Protein AF-A0A2P8G1I6-F1 (afdb_monomer_lite)

Foldseek 3Di:
DEDEPPEQQCDDPDCNHPVNDDLVVNLVVLVVVQCCCCPVVPPDPYAYEYEHELPDQALCRLCSSPNDPVRHQEYEYAYAQCLQVVHHHNLVSVLSSLCSRQVVCVVSVHAYANAEYFDWLCPPQQSLPPGVVCSVPVDPGRHPYHDYDDDDPPDPTGHGDDDPPRSNPVNVVVNPPDPVDDDPVRDDPPPD

InterPro domains:
  IPR000805 Glycoside hydrolase family 26 [PTHR40079] (2-156)
  IPR017853 Glycoside hydrolase superfamily [SSF51445] (2-191)
  IPR022790 Glycosyl hydrolase family 26 domain [PF02156] (1-111)
  IPR022790 Glycosyl hydrolase family 26 domain [PS51764] (1-185)

Sequence (192 aa):
MIFRPFHEFDGDWFWWGKGHTSKEDFIAVWRFTVSYLRDQLGVHNFIYAFSPDNKFTSEYEFLERYPGNEWVDMVGMDNYGDFGRDGKYNLEAGLKKLKIVSEYAQKHGKLAAFTETGLESIPNPTWWTETLLKTLKAEKLQLAYVLVWRNDTKSPTHFYAPFHGQVSEADFVKFYHDPYTLFEKDLKEVYK

Radius of gyration: 17.33 Å; chains: 1; bounding box: 42×42×43 Å

Organism: NCBI:txid1591085

Secondary structure (DSSP, 8-state):
-EE-TT-STTSSSSTTSTTTS-HHHHHHHHHHHHHIIIIIS---S-EEEE---S--SSHHHHTTT---GGG-SEEEEE-STTBTGGG-B-HHHHHHHHHHHHHHHHHHT-EEEEEEE--TT---TTIIIIIIIHHHHHS----S-EEE----TT-SS--SS--TT-TTHHHHHHHHHSTT---GGG--STT-

pLDDT: mean 97.97, std 1.67, range [85.19, 98.94]

Structure (mmCIF, N/CA/C/O backbone):
data_AF-A0A2P8G1I6-F1
#
_entry.id   AF-A0A2P8G1I6-F1
#
loop_
_atom_site.group_PDB
_atom_site.id
_atom_site.type_symbol
_atom_site.label_atom_id
_atom_site.label_alt_id
_atom_site.label_comp_id
_atom_site.label_asym_id
_atom_site.label_entity_id
_atom_site.label_seq_id
_atom_site.pdbx_PDB_ins_code
_atom_site.Cartn_x
_atom_site.Cartn_y
_atom_site.Cartn_z
_atom_site.occupancy
_atom_site.B_iso_or_equiv
_atom_site.auth_seq_id
_atom_site.auth_comp_id
_atom_site.auth_asym_id
_atom_site.auth_atom_id
_atom_site.pdbx_PDB_model_num
ATOM 1 N N . MET A 1 1 ? -15.449 -8.066 1.583 1.00 96.06 1 MET A N 1
ATOM 2 C CA . MET A 1 1 ? -14.825 -6.933 0.864 1.00 96.06 1 MET A CA 1
ATOM 3 C C . MET A 1 1 ? -13.814 -6.286 1.790 1.00 96.06 1 MET A C 1
ATOM 5 O O . MET A 1 1 ? -14.130 -6.116 2.959 1.00 96.06 1 MET A O 1
ATOM 9 N N . ILE A 1 2 ? -12.628 -5.936 1.293 1.00 98.56 2 ILE A N 1
ATOM 10 C CA . ILE A 1 2 ? -11.691 -5.086 2.039 1.00 98.56 2 ILE A CA 1
ATOM 11 C C . ILE A 1 2 ? -12.081 -3.637 1.741 1.00 98.56 2 ILE A C 1
ATOM 13 O O . ILE A 1 2 ? -11.993 -3.199 0.596 1.00 98.56 2 ILE A O 1
ATOM 17 N N . PHE A 1 3 ? -12.591 -2.932 2.745 1.00 98.88 3 PHE A N 1
ATOM 18 C CA . PHE A 1 3 ? -13.023 -1.545 2.647 1.00 98.88 3 PHE A CA 1
ATOM 19 C C . PHE A 1 3 ? -11.934 -0.645 3.238 1.00 98.88 3 PHE A C 1
ATOM 21 O O . PHE A 1 3 ? -11.641 -0.713 4.431 1.00 98.88 3 PHE A O 1
ATOM 28 N N . ARG A 1 4 ? -11.314 0.180 2.389 1.00 98.81 4 ARG A N 1
ATOM 29 C CA . ARG A 1 4 ? -10.129 0.990 2.713 1.00 98.81 4 ARG A CA 1
ATOM 30 C C . ARG A 1 4 ? -10.426 2.490 2.536 1.00 98.81 4 ARG A C 1
ATOM 32 O O . ARG A 1 4 ? -9.994 3.086 1.549 1.00 98.81 4 ARG A O 1
ATOM 39 N N . PRO A 1 5 ? -11.261 3.092 3.403 1.00 98.56 5 PRO A N 1
ATOM 40 C CA . PRO A 1 5 ? -11.663 4.488 3.270 1.00 98.56 5 PRO A CA 1
ATOM 41 C C . PRO A 1 5 ? -10.549 5.438 3.725 1.00 98.56 5 PRO A C 1
ATOM 43 O O . PRO A 1 5 ? -9.672 5.057 4.493 1.00 98.56 5 PRO A O 1
ATOM 46 N N . PHE A 1 6 ? -10.619 6.694 3.275 1.00 98.62 6 PHE A N 1
ATOM 47 C CA . PHE A 1 6 ? -9.765 7.796 3.745 1.00 98.62 6 PHE A CA 1
ATOM 48 C C . PHE A 1 6 ? -8.252 7.507 3.731 1.00 98.62 6 PHE A C 1
ATOM 50 O O . PHE A 1 6 ? -7.524 8.022 4.571 1.00 98.62 6 PHE A O 1
ATOM 57 N N . HIS A 1 7 ? -7.785 6.680 2.791 1.00 98.69 7 HIS A N 1
ATOM 58 C CA . HIS A 1 7 ? -6.368 6.376 2.567 1.00 98.69 7 HIS A CA 1
ATOM 59 C C . HIS A 1 7 ? -5.478 7.618 2.396 1.00 98.69 7 HIS A C 1
ATOM 61 O O . HIS A 1 7 ? -5.971 8.706 2.088 1.00 98.69 7 HIS A O 1
ATOM 67 N N . GLU A 1 8 ? -4.168 7.435 2.599 1.00 98.62 8 GLU A N 1
ATOM 68 C CA . GLU A 1 8 ? -3.137 8.466 2.400 1.00 98.62 8 GLU A CA 1
ATOM 69 C C . GLU A 1 8 ? -3.384 9.751 3.219 1.00 98.62 8 GLU A C 1
ATOM 71 O O . GLU A 1 8 ? -3.074 10.872 2.813 1.00 98.62 8 GLU A O 1
ATOM 76 N N . PHE A 1 9 ? -3.988 9.602 4.399 1.00 98.38 9 PHE A N 1
ATOM 77 C CA . PHE A 1 9 ? -4.403 10.708 5.269 1.00 98.38 9 PHE A CA 1
ATOM 78 C C . PHE A 1 9 ? -3.240 11.479 5.916 1.00 98.38 9 PHE A C 1
ATOM 80 O O . PHE A 1 9 ? -3.441 12.563 6.457 1.00 98.38 9 PHE A O 1
ATOM 87 N N . ASP A 1 10 ? -2.029 10.931 5.905 1.00 97.81 10 ASP A N 1
ATOM 88 C CA . ASP A 1 10 ? -0.780 11.608 6.272 1.00 97.81 10 ASP A CA 1
ATOM 89 C C . ASP A 1 10 ? -0.270 12.535 5.146 1.00 97.81 10 ASP A C 1
ATOM 91 O O . ASP A 1 10 ? 0.621 13.366 5.358 1.00 97.81 10 ASP A O 1
ATOM 95 N N . GLY A 1 11 ? -0.866 12.434 3.956 1.00 96.81 11 GLY A N 1
ATOM 96 C CA . GLY A 1 11 ? -0.749 13.361 2.840 1.00 96.81 11 GLY A CA 1
ATOM 97 C C . GLY A 1 11 ? -1.542 14.662 3.009 1.00 96.81 11 GLY A C 1
ATOM 98 O O . GLY A 1 11 ? -2.344 14.819 3.926 1.00 96.81 11 GLY A O 1
ATOM 99 N N . ASP A 1 12 ? -1.337 15.585 2.062 1.00 96.81 12 ASP A N 1
ATOM 100 C CA . ASP A 1 12 ? -2.030 16.890 1.995 1.00 96.81 12 ASP A CA 1
ATOM 101 C C . ASP A 1 12 ? -2.778 17.093 0.663 1.00 96.81 12 ASP A C 1
ATOM 103 O O . ASP A 1 12 ? -3.242 18.191 0.356 1.00 96.81 12 ASP A O 1
ATOM 107 N N . TRP A 1 13 ? -2.875 16.049 -0.164 1.00 97.44 13 TRP A N 1
ATOM 108 C CA . TRP A 1 13 ? -3.520 16.093 -1.484 1.00 97.44 13 TRP A CA 1
ATOM 109 C C . TRP A 1 13 ? -5.011 15.750 -1.442 1.00 97.44 13 TRP A C 1
ATOM 111 O O . TRP A 1 13 ? -5.748 16.101 -2.363 1.00 97.44 13 TRP A O 1
ATOM 121 N N . PHE A 1 14 ? -5.471 15.110 -0.368 1.00 98.44 14 PHE A N 1
ATOM 122 C CA . PHE A 1 14 ? -6.886 14.892 -0.107 1.00 98.44 14 PHE A CA 1
ATOM 123 C C . PHE A 1 14 ? -7.397 15.844 0.963 1.00 98.44 14 PHE A C 1
ATOM 125 O O . PHE A 1 14 ? -6.688 16.166 1.910 1.00 98.44 14 PHE A O 1
ATOM 132 N N . TRP A 1 15 ? -8.662 16.245 0.855 1.00 98.12 15 TRP A N 1
ATOM 133 C CA . TRP A 1 15 ? -9.293 17.151 1.818 1.00 98.12 15 TRP A CA 1
ATOM 134 C C . TRP A 1 15 ? -9.421 16.548 3.227 1.00 98.12 15 TRP A C 1
ATOM 136 O O . TRP A 1 15 ? -9.583 17.295 4.184 1.00 98.12 15 TRP A O 1
ATOM 146 N N . TRP A 1 16 ? -9.332 15.218 3.373 1.00 98.31 16 TRP A N 1
ATOM 147 C CA . TRP A 1 16 ? -9.254 14.547 4.679 1.00 98.31 16 TRP A CA 1
ATOM 148 C C . TRP A 1 16 ? -7.819 14.434 5.223 1.00 98.31 16 TRP A C 1
ATOM 150 O O . TRP A 1 16 ? -7.616 13.911 6.316 1.00 98.31 16 TRP A O 1
ATOM 160 N N . GLY A 1 17 ? -6.823 14.889 4.461 1.00 97.81 17 GLY A N 1
ATOM 161 C CA . GLY A 1 17 ? -5.406 14.783 4.789 1.00 97.81 17 GLY A CA 1
ATOM 162 C C . GLY A 1 17 ? -4.972 15.653 5.969 1.00 97.81 17 GLY A C 1
ATOM 163 O O . GLY A 1 17 ? -5.706 16.528 6.440 1.00 97.81 17 GLY A O 1
ATOM 164 N N . LYS A 1 18 ? -3.748 15.419 6.441 1.00 94.75 18 LYS A N 1
ATOM 165 C CA . LYS A 1 18 ? -3.170 16.002 7.657 1.00 94.75 18 LYS A CA 1
ATOM 166 C C . LYS A 1 18 ? -3.135 17.529 7.650 1.00 94.75 18 LYS A C 1
ATOM 168 O O . LYS A 1 18 ? -3.383 18.133 8.690 1.00 94.75 18 LYS A O 1
ATOM 173 N N . GLY A 1 19 ? -2.865 18.147 6.505 1.00 94.12 19 GLY A N 1
ATOM 174 C CA . GLY A 1 19 ? -2.852 19.601 6.334 1.00 94.12 19 GLY A CA 1
ATOM 175 C C . GLY A 1 19 ? -4.233 20.257 6.355 1.00 94.12 19 GLY A C 1
ATOM 176 O O . GLY A 1 19 ? -4.315 21.476 6.478 1.00 94.12 19 GLY A O 1
ATOM 177 N N . HIS A 1 20 ? -5.308 19.469 6.267 1.00 97.31 20 HIS A N 1
ATOM 178 C CA . HIS A 1 20 ? -6.687 19.959 6.143 1.00 97.31 20 HIS A CA 1
ATOM 179 C C . HIS A 1 20 ? -7.593 19.524 7.297 1.00 97.31 20 HIS A C 1
ATOM 181 O O . HIS A 1 20 ? -8.668 20.091 7.477 1.00 97.31 20 HIS A O 1
ATOM 187 N N . THR A 1 21 ? -7.176 18.531 8.088 1.00 97.56 21 THR A N 1
ATOM 188 C CA . THR A 1 21 ? -7.969 17.976 9.192 1.00 97.56 21 THR A CA 1
ATOM 189 C C . THR A 1 21 ? -7.157 17.858 10.474 1.00 97.56 21 THR A C 1
ATOM 191 O O . THR A 1 21 ? -5.986 17.463 10.462 1.00 97.56 21 THR A O 1
ATOM 194 N N . SER A 1 22 ? -7.788 18.136 11.619 1.00 98.12 22 SER A N 1
ATOM 195 C CA . SER A 1 22 ? -7.195 17.792 12.912 1.00 98.12 22 SER A CA 1
ATOM 196 C C . SER A 1 22 ? -7.077 16.269 13.053 1.00 98.12 22 SER A C 1
ATOM 198 O O . SER A 1 22 ? -7.779 15.500 12.385 1.00 98.12 22 SER A O 1
ATOM 200 N N . LYS A 1 23 ? -6.166 15.814 13.914 1.00 98.19 23 LYS A N 1
ATOM 201 C CA . LYS A 1 23 ? -6.024 14.389 14.232 1.00 98.19 23 LYS A CA 1
ATOM 202 C C . LYS A 1 23 ? -7.321 13.843 14.834 1.00 98.19 23 LYS A C 1
ATOM 204 O O . LYS A 1 23 ? -7.746 12.738 14.501 1.00 98.19 23 LYS A O 1
ATOM 209 N N . GLU A 1 24 ? -7.943 14.627 15.703 1.00 98.62 24 GLU A N 1
ATOM 210 C CA . GLU A 1 24 ? -9.163 14.289 16.423 1.00 98.62 24 GLU A CA 1
ATOM 211 C C . GLU A 1 24 ? -10.343 14.122 15.459 1.00 98.62 24 GLU A C 1
ATOM 213 O O . GLU A 1 24 ? -11.058 13.124 15.551 1.00 98.62 24 GLU A O 1
ATOM 218 N N . ASP A 1 25 ? -10.499 15.029 14.489 1.00 98.69 25 ASP A N 1
ATOM 219 C CA . ASP A 1 25 ? -11.574 14.961 13.491 1.00 98.69 25 ASP A CA 1
ATOM 220 C C . ASP A 1 25 ? -11.400 13.771 12.544 1.00 98.69 25 ASP A C 1
ATOM 222 O O . ASP A 1 25 ? -12.378 13.097 12.214 1.00 98.69 25 ASP A O 1
ATOM 226 N N . PHE A 1 26 ? -10.161 13.461 12.143 1.00 98.75 26 PHE A N 1
ATOM 227 C CA . PHE A 1 26 ? -9.887 12.276 11.328 1.00 98.75 26 PHE A CA 1
ATOM 228 C C . PHE A 1 26 ? -10.272 10.985 12.068 1.00 98.75 26 PHE A C 1
ATOM 230 O O . PHE A 1 26 ? -10.959 10.115 11.526 1.00 98.75 26 PHE A O 1
ATOM 237 N N . ILE A 1 27 ? -9.879 10.871 13.341 1.00 98.88 27 ILE A N 1
ATOM 238 C CA . ILE A 1 27 ? -10.256 9.726 14.178 1.00 98.88 27 ILE A CA 1
ATOM 239 C C . ILE A 1 27 ? -11.780 9.672 14.344 1.00 98.88 27 ILE A C 1
ATOM 241 O O . ILE A 1 27 ? -12.369 8.593 14.246 1.00 98.88 27 ILE A O 1
ATOM 245 N N . ALA A 1 28 ? -12.438 10.814 14.552 1.00 98.81 28 ALA A N 1
ATOM 246 C CA . ALA A 1 28 ? -13.887 10.884 14.701 1.00 98.81 28 ALA A CA 1
ATOM 247 C C . ALA A 1 28 ? -14.625 10.411 13.438 1.00 98.81 28 ALA A C 1
ATOM 249 O O . ALA A 1 28 ? -15.513 9.562 13.546 1.00 98.81 28 ALA A O 1
ATOM 250 N N . VAL A 1 29 ? -14.244 10.885 12.244 1.00 98.81 29 VAL A N 1
ATOM 251 C CA . VAL A 1 29 ? -14.905 10.481 10.989 1.00 98.81 29 VAL A CA 1
ATOM 252 C C . VAL A 1 29 ? -14.662 9.009 10.660 1.00 98.81 29 VAL A C 1
ATOM 254 O O . VAL A 1 29 ? -15.577 8.330 10.184 1.00 98.81 29 VAL A O 1
ATOM 257 N N . TRP A 1 30 ? -13.481 8.471 10.985 1.00 98.88 30 TRP A N 1
ATOM 258 C CA . TRP A 1 30 ? -13.213 7.040 10.850 1.00 98.88 30 TRP A CA 1
ATOM 259 C C . TRP A 1 30 ? -14.155 6.214 11.725 1.00 98.88 30 TRP A C 1
ATOM 261 O O . TRP A 1 30 ? -14.874 5.341 11.232 1.00 98.88 30 TRP A O 1
ATOM 271 N N . ARG A 1 31 ? -14.177 6.502 13.033 1.00 98.88 31 ARG A N 1
ATOM 272 C CA . ARG A 1 31 ? -15.005 5.771 14.004 1.00 98.88 31 ARG A CA 1
ATOM 273 C C . ARG A 1 31 ? -16.488 5.895 13.682 1.00 98.88 31 ARG A C 1
ATOM 275 O O . ARG A 1 31 ? -17.209 4.902 13.770 1.00 98.88 31 ARG A O 1
ATOM 282 N N . PHE A 1 32 ? -16.934 7.077 13.255 1.00 98.88 32 PHE A N 1
ATOM 283 C CA . PHE A 1 32 ? -18.294 7.290 12.769 1.00 98.88 32 PHE A CA 1
ATOM 284 C C . PHE A 1 32 ? -18.605 6.387 11.574 1.00 98.88 32 PHE A C 1
ATOM 286 O O . PHE A 1 32 ? -19.606 5.682 11.597 1.00 98.88 32 PHE A O 1
ATOM 293 N N . THR A 1 33 ? -17.731 6.353 10.565 1.00 98.88 33 THR A N 1
ATOM 294 C CA . THR A 1 33 ? -17.930 5.549 9.349 1.00 98.88 33 THR A CA 1
ATOM 295 C C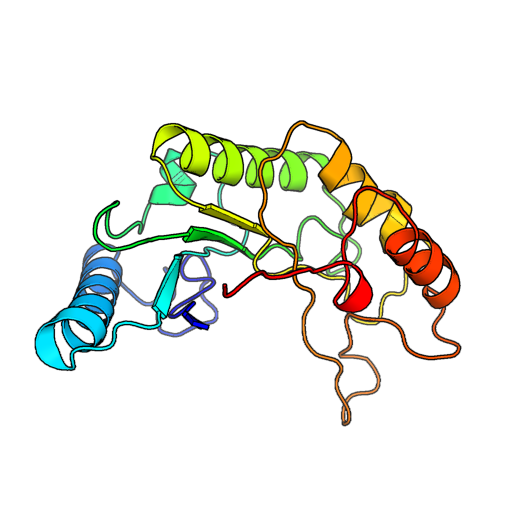 . THR A 1 33 ? -18.070 4.064 9.675 1.00 98.88 33 THR A C 1
ATOM 297 O O . THR A 1 33 ? -19.016 3.422 9.220 1.00 98.88 33 THR A O 1
ATOM 300 N N . VAL A 1 34 ? -17.171 3.525 10.503 1.00 98.81 34 VAL A N 1
ATOM 301 C CA . VAL A 1 34 ? -17.230 2.117 10.923 1.00 98.81 34 VAL A CA 1
ATOM 302 C C . VAL A 1 34 ? -18.481 1.849 11.758 1.00 98.81 34 VAL A C 1
ATOM 304 O O . VAL A 1 34 ? -19.193 0.897 11.458 1.00 98.81 34 VAL A O 1
ATOM 307 N N . SER A 1 35 ? -18.792 2.687 12.755 1.00 98.81 35 SER A N 1
ATOM 308 C CA . SER A 1 35 ? -19.995 2.515 13.592 1.00 98.81 35 SER A CA 1
ATOM 309 C C . SER A 1 35 ? -21.269 2.543 12.751 1.00 98.81 35 SER A C 1
ATOM 311 O O . SER A 1 35 ? -22.158 1.712 12.906 1.00 98.81 35 SER A O 1
ATOM 313 N N . TYR A 1 36 ? -21.356 3.488 11.819 1.00 98.88 36 TYR A N 1
ATOM 314 C CA . TYR A 1 36 ? -22.527 3.654 10.974 1.00 98.88 36 TYR A CA 1
ATOM 315 C C . TYR A 1 36 ? -22.737 2.437 10.066 1.00 98.88 36 TYR A C 1
ATOM 317 O O . TYR A 1 36 ? -23.835 1.889 10.005 1.00 98.88 36 TYR A O 1
ATOM 325 N N . LEU A 1 37 ? -21.680 1.960 9.404 1.00 98.81 37 LEU A N 1
ATOM 326 C CA . LEU A 1 37 ? -21.761 0.798 8.517 1.00 98.81 37 LEU A CA 1
ATOM 327 C C . LEU A 1 37 ? -21.974 -0.510 9.294 1.00 98.81 37 LEU A C 1
ATOM 329 O O . LEU A 1 37 ? -22.904 -1.256 8.994 1.00 98.81 37 LEU A O 1
ATOM 333 N N . ARG A 1 38 ? -21.131 -0.791 10.292 1.00 98.56 38 ARG A N 1
ATOM 334 C CA . ARG A 1 38 ? -21.136 -2.048 11.056 1.00 98.56 38 ARG A CA 1
ATOM 335 C C . ARG A 1 38 ? -22.329 -2.139 12.004 1.00 98.56 38 ARG A C 1
ATOM 337 O O . ARG A 1 38 ? -23.044 -3.135 11.975 1.00 98.56 38 ARG A O 1
ATOM 344 N N . ASP A 1 39 ? -22.527 -1.120 12.838 1.00 98.44 39 ASP A N 1
ATOM 345 C CA . ASP A 1 39 ? -23.431 -1.199 13.991 1.00 98.44 39 ASP A CA 1
ATOM 346 C C . ASP A 1 39 ? -24.838 -0.705 13.649 1.00 98.44 39 ASP A C 1
ATOM 348 O O . ASP A 1 39 ? -25.821 -1.323 14.051 1.00 98.44 39 ASP A O 1
ATOM 352 N N . GLN A 1 40 ? -24.954 0.388 12.887 1.00 98.62 40 GLN A N 1
ATOM 353 C CA . GLN A 1 40 ? -26.258 0.966 12.551 1.00 98.62 40 GLN A CA 1
ATOM 354 C C . GLN A 1 40 ? -26.891 0.335 11.306 1.00 98.62 40 GLN A C 1
ATOM 356 O O . GLN A 1 40 ? -28.091 0.066 11.304 1.00 98.62 40 GLN A O 1
ATOM 361 N N . LEU A 1 41 ? -26.113 0.113 10.243 1.00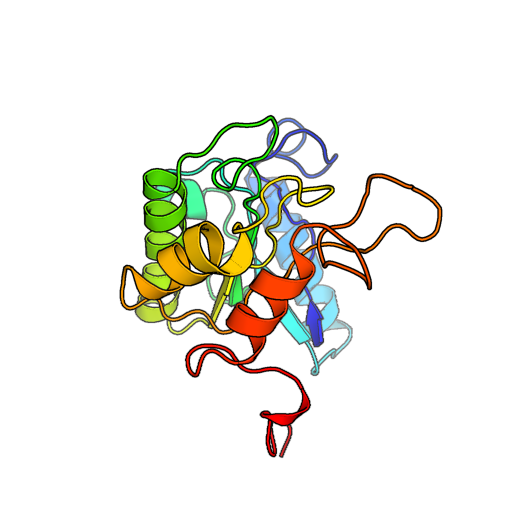 98.62 41 LEU A N 1
ATOM 362 C CA . LEU A 1 41 ? -26.611 -0.475 8.994 1.00 98.62 41 LEU A CA 1
ATOM 363 C C . LEU A 1 41 ? -26.458 -2.002 8.926 1.00 98.62 41 LEU A C 1
ATOM 365 O O . LEU A 1 41 ? -26.985 -2.612 7.996 1.00 98.62 41 LEU A O 1
ATOM 369 N N . GLY A 1 42 ? -25.769 -2.625 9.887 1.00 98.38 42 GLY A N 1
ATOM 370 C CA . GLY A 1 42 ? -25.622 -4.083 9.948 1.00 98.38 42 GLY A CA 1
ATOM 371 C C . GLY A 1 42 ? -24.789 -4.668 8.803 1.00 98.38 42 GLY A C 1
ATOM 372 O O . GLY A 1 42 ? -25.056 -5.773 8.332 1.00 98.38 42 GLY A O 1
ATOM 373 N N . VAL A 1 43 ? -23.795 -3.934 8.296 1.00 98.50 43 VAL A N 1
ATOM 374 C CA . VAL A 1 43 ? -22.893 -4.439 7.254 1.00 98.50 43 VAL A CA 1
ATOM 375 C C . VAL A 1 43 ? -21.910 -5.438 7.873 1.00 98.50 43 VAL A C 1
ATOM 377 O O . VAL A 1 43 ? -21.028 -5.065 8.645 1.00 98.50 43 VAL A O 1
ATOM 380 N N . HIS A 1 44 ? -22.041 -6.717 7.509 1.00 97.56 44 HIS A N 1
ATOM 381 C CA . HIS A 1 44 ? -21.269 -7.829 8.093 1.00 97.56 44 HIS A CA 1
ATOM 382 C C . HIS A 1 44 ? -20.217 -8.445 7.157 1.00 97.56 44 HIS A C 1
ATOM 384 O O . HIS A 1 44 ? -19.611 -9.461 7.481 1.00 97.56 44 HIS A O 1
ATOM 390 N N . ASN A 1 45 ? -19.999 -7.863 5.979 1.00 97.88 45 ASN A N 1
ATOM 391 C CA . ASN A 1 45 ? -19.122 -8.404 4.937 1.00 97.88 45 ASN A CA 1
ATOM 392 C C . ASN A 1 45 ? -17.909 -7.506 4.628 1.00 97.88 45 ASN A C 1
ATOM 394 O O . ASN A 1 45 ? -17.318 -7.630 3.547 1.00 97.88 45 ASN A O 1
ATOM 398 N N . PHE A 1 46 ? -17.534 -6.610 5.547 1.00 98.50 46 PHE A N 1
ATOM 399 C CA . PHE A 1 46 ? -16.379 -5.712 5.429 1.00 98.50 46 PHE A CA 1
ATOM 400 C C . PHE A 1 46 ? -15.216 -6.132 6.334 1.00 98.50 46 PHE A C 1
ATOM 402 O O . PHE A 1 46 ? -15.422 -6.584 7.454 1.00 98.50 46 PHE A O 1
ATOM 409 N N . ILE A 1 47 ? -14.004 -5.939 5.816 1.00 98.56 47 ILE A N 1
ATOM 410 C CA . ILE A 1 47 ? -12.736 -5.871 6.551 1.00 98.56 47 ILE A CA 1
ATOM 411 C C . ILE A 1 47 ? -12.262 -4.423 6.414 1.00 98.56 47 ILE A C 1
ATOM 413 O O . ILE A 1 47 ? -12.070 -3.966 5.285 1.00 98.56 47 ILE A O 1
ATOM 417 N N . TYR A 1 48 ? -12.088 -3.697 7.515 1.00 98.88 48 TYR A N 1
ATOM 418 C CA . TYR A 1 48 ? -11.696 -2.284 7.504 1.00 98.88 48 TYR A CA 1
ATOM 419 C C . TYR A 1 48 ? -10.171 -2.137 7.479 1.00 98.88 48 TYR A C 1
ATOM 421 O O . TYR A 1 48 ? -9.485 -2.564 8.413 1.00 98.88 48 TYR A O 1
ATOM 429 N N . ALA A 1 49 ? -9.643 -1.528 6.414 1.00 98.94 49 ALA A N 1
ATOM 430 C CA . ALA A 1 49 ? -8.207 -1.385 6.179 1.00 98.94 49 ALA A CA 1
ATOM 431 C C . ALA A 1 49 ? -7.728 0.063 6.359 1.00 98.94 49 ALA A C 1
ATOM 433 O O . ALA A 1 49 ? -8.216 0.958 5.673 1.00 98.94 49 ALA A O 1
ATOM 434 N N . PHE A 1 50 ? -6.758 0.279 7.251 1.00 98.94 50 PHE A N 1
ATOM 435 C CA . PHE A 1 50 ? -6.123 1.569 7.545 1.00 98.94 50 PHE A CA 1
ATOM 436 C C . PHE A 1 50 ? -4.780 1.684 6.826 1.00 98.94 50 PHE A C 1
ATOM 438 O O . PHE A 1 50 ? -3.878 0.898 7.104 1.00 98.94 50 PHE A O 1
ATOM 445 N N . SER A 1 51 ? -4.641 2.658 5.928 1.00 98.75 51 SER A N 1
ATOM 446 C CA . SER A 1 51 ? -3.447 2.818 5.090 1.00 98.75 51 SER A CA 1
ATOM 447 C C . SER A 1 51 ? -3.030 4.292 4.976 1.00 98.75 51 SER A C 1
ATOM 449 O O . SER A 1 51 ? -3.606 5.012 4.150 1.00 98.75 51 SER A O 1
ATOM 451 N N . PRO A 1 52 ? -2.062 4.769 5.783 1.00 98.81 52 PRO A N 1
ATOM 452 C CA . PRO A 1 52 ? -1.313 5.970 5.418 1.00 98.81 52 PRO A CA 1
ATOM 453 C C . PRO A 1 52 ? -0.574 5.748 4.087 1.00 98.81 52 PRO A C 1
ATOM 455 O O . PRO A 1 52 ? -0.449 4.613 3.621 1.00 98.81 52 PRO A O 1
ATOM 458 N N . ASP A 1 53 ? -0.060 6.826 3.504 1.00 98.75 53 ASP A N 1
ATOM 459 C CA . ASP A 1 53 ? 0.992 6.783 2.491 1.00 98.75 53 ASP A CA 1
ATOM 460 C C . ASP A 1 53 ? 2.318 6.381 3.177 1.00 98.75 53 ASP A C 1
ATOM 462 O O . ASP A 1 53 ? 2.349 5.552 4.093 1.00 98.75 53 ASP A O 1
ATOM 466 N N . ASN A 1 54 ? 3.452 6.942 2.764 1.00 98.31 54 ASN A N 1
ATOM 467 C CA . ASN A 1 54 ? 4.768 6.509 3.206 1.00 98.31 54 ASN A CA 1
ATOM 468 C C . ASN A 1 54 ? 5.471 7.523 4.121 1.00 98.31 54 ASN A C 1
ATOM 470 O O . ASN A 1 54 ? 6.697 7.447 4.271 1.00 98.31 54 ASN A O 1
ATOM 474 N N . LYS A 1 55 ? 4.747 8.470 4.735 1.00 98.06 55 LYS A N 1
ATOM 475 C CA . LYS A 1 55 ? 5.340 9.593 5.488 1.00 98.06 55 LYS A CA 1
ATOM 476 C C . LYS A 1 55 ? 5.605 9.285 6.966 1.00 98.06 55 LYS A C 1
ATOM 478 O O . LYS A 1 55 ? 5.515 10.168 7.818 1.00 98.06 55 LYS A O 1
ATOM 483 N N . PHE A 1 56 ? 5.975 8.046 7.272 1.00 98.69 56 PHE A N 1
ATOM 484 C CA . PHE A 1 56 ? 6.346 7.605 8.614 1.00 98.69 56 PHE A CA 1
ATOM 485 C C . PHE A 1 56 ? 7.676 6.845 8.606 1.00 98.69 56 PHE A C 1
ATOM 487 O O . PHE A 1 56 ? 8.062 6.213 7.623 1.00 98.69 56 PHE A O 1
ATOM 494 N N . THR A 1 57 ? 8.382 6.899 9.729 1.00 98.44 57 THR A N 1
ATOM 495 C CA . THR A 1 57 ? 9.655 6.207 9.985 1.00 98.44 57 THR A CA 1
ATOM 496 C C . THR A 1 57 ? 9.648 5.419 11.296 1.00 98.44 57 THR A C 1
ATOM 498 O O . THR A 1 57 ? 10.610 4.716 11.600 1.00 98.44 57 THR A O 1
ATOM 501 N N . SER A 1 58 ? 8.555 5.497 12.062 1.00 98.75 58 SER A N 1
ATOM 502 C CA . SER A 1 58 ? 8.363 4.789 13.330 1.00 98.75 58 SER A CA 1
ATOM 503 C C . SER A 1 58 ? 6.916 4.313 13.514 1.00 98.75 58 SER A C 1
ATOM 505 O O . SER A 1 58 ? 6.000 4.852 12.894 1.00 98.75 58 SER A O 1
ATOM 507 N N . GLU A 1 59 ? 6.696 3.337 14.407 1.00 98.75 59 GLU A N 1
ATOM 508 C CA . GLU A 1 59 ? 5.347 2.900 14.824 1.00 98.75 59 GLU A CA 1
ATOM 509 C C . GLU A 1 59 ? 4.527 4.078 15.380 1.00 98.75 59 GLU A C 1
ATOM 511 O O . GLU A 1 59 ? 3.343 4.198 15.090 1.00 98.75 59 GLU A O 1
ATOM 516 N N . TYR A 1 60 ? 5.153 4.995 16.125 1.00 98.62 60 TYR A N 1
ATOM 517 C CA . TYR A 1 60 ? 4.467 6.170 16.670 1.00 98.62 60 TYR A CA 1
ATOM 518 C C . TYR A 1 60 ? 3.889 7.073 15.570 1.00 98.62 60 TYR A C 1
ATOM 520 O O . TYR A 1 60 ? 2.740 7.499 15.662 1.00 98.62 60 TYR A O 1
ATOM 528 N N . GLU A 1 61 ? 4.671 7.339 14.521 1.00 98.62 61 GLU A N 1
ATOM 529 C CA . GLU A 1 61 ? 4.230 8.141 13.375 1.00 98.62 61 GLU A CA 1
ATOM 530 C C . GLU A 1 61 ? 3.179 7.404 12.540 1.00 98.62 61 GLU A C 1
ATOM 532 O O . GLU A 1 61 ? 2.171 8.001 12.169 1.00 98.62 61 GLU A O 1
ATOM 537 N N . PHE A 1 62 ? 3.367 6.099 12.313 1.00 98.81 62 PHE A N 1
ATOM 538 C CA . PHE A 1 62 ? 2.388 5.245 11.635 1.00 98.81 62 PHE A CA 1
ATOM 539 C C . PHE A 1 62 ? 1.011 5.296 12.320 1.00 98.81 62 PHE A C 1
ATOM 541 O O . PHE A 1 62 ? -0.028 5.330 11.662 1.00 98.81 62 PHE A O 1
ATOM 548 N N . LEU A 1 63 ? 1.003 5.355 13.655 1.00 98.62 63 LEU A N 1
ATOM 549 C CA . LEU A 1 63 ? -0.213 5.387 14.463 1.00 98.62 63 LEU A CA 1
ATOM 550 C C . LEU A 1 63 ? -0.724 6.796 14.785 1.00 98.62 63 LEU A C 1
ATOM 552 O O . LEU A 1 63 ? -1.676 6.925 15.558 1.00 98.62 63 LEU A O 1
ATOM 556 N N . GLU A 1 64 ? -0.141 7.857 14.217 1.00 97.88 64 GLU A N 1
ATOM 557 C CA . GLU A 1 64 ? -0.451 9.237 14.615 1.00 97.88 64 GLU A CA 1
ATOM 558 C C . GLU A 1 64 ? -1.950 9.543 14.532 1.00 97.88 64 GLU A C 1
ATOM 560 O O . GLU A 1 64 ? -2.480 10.198 15.426 1.00 97.88 64 GLU A O 1
ATOM 565 N N . ARG A 1 65 ? -2.640 9.004 13.522 1.00 98.50 65 ARG A N 1
ATOM 566 C CA . ARG A 1 65 ? -4.087 9.165 13.281 1.00 98.50 65 ARG A CA 1
ATOM 567 C C . ARG A 1 65 ? -4.870 7.858 13.392 1.00 98.50 65 ARG A C 1
ATOM 569 O O . ARG A 1 65 ? -6.000 7.761 12.920 1.00 98.50 65 ARG A O 1
ATOM 576 N N . TYR A 1 66 ? -4.274 6.843 14.012 1.00 98.75 66 TYR A N 1
ATOM 577 C CA . TYR A 1 66 ? -4.893 5.532 14.131 1.00 98.75 66 TYR A CA 1
ATOM 578 C C . TYR A 1 66 ? -6.132 5.590 15.038 1.00 98.75 66 TYR A C 1
ATOM 580 O O . TYR A 1 66 ? -6.044 6.043 16.183 1.00 98.75 66 TYR A O 1
ATOM 588 N N . PRO A 1 67 ? -7.295 5.105 14.573 1.00 98.75 67 PRO A N 1
ATOM 589 C CA . PRO A 1 67 ? -8.553 5.223 15.306 1.00 98.75 67 PRO A CA 1
ATOM 590 C C . PRO A 1 67 ? -8.649 4.250 16.488 1.00 98.75 67 PRO A C 1
ATOM 592 O O . PRO A 1 67 ? -9.534 4.409 17.327 1.00 98.75 67 PRO A O 1
ATOM 595 N N . GLY A 1 68 ? -7.749 3.267 16.589 1.00 98.69 68 GLY A N 1
ATOM 596 C CA . GLY A 1 68 ? -7.731 2.236 17.627 1.00 98.69 68 GLY A CA 1
ATOM 597 C C . GLY A 1 68 ? -8.089 0.846 17.094 1.00 98.69 68 GLY A C 1
ATOM 598 O O . GLY A 1 68 ? -8.778 0.705 16.086 1.00 98.69 68 GLY A O 1
ATOM 599 N N . ASN A 1 69 ? -7.634 -0.195 17.799 1.00 98.56 69 ASN A N 1
ATOM 600 C CA . ASN A 1 69 ? -7.735 -1.591 17.352 1.00 98.56 69 ASN A CA 1
ATOM 601 C C . ASN A 1 69 ? -9.170 -2.095 17.153 1.00 98.56 69 ASN A C 1
ATOM 603 O O . ASN A 1 69 ? -9.374 -3.034 16.398 1.00 98.56 69 ASN A O 1
ATOM 607 N N . GLU A 1 70 ? -10.163 -1.516 17.816 1.00 98.44 70 GLU A N 1
ATOM 608 C CA . GLU A 1 70 ? -11.575 -1.904 17.664 1.00 98.44 70 GLU A CA 1
ATOM 609 C C . GLU A 1 70 ? -12.220 -1.400 16.351 1.00 98.44 70 GLU A C 1
ATOM 611 O O . GLU A 1 70 ? -13.339 -1.790 16.016 1.00 98.44 70 GLU A O 1
ATOM 616 N N . TRP A 1 71 ? -11.515 -0.539 15.606 1.00 98.81 71 TRP A N 1
ATOM 617 C CA . TRP A 1 71 ? -12.004 0.137 14.397 1.00 98.81 71 TRP A CA 1
ATOM 618 C C . TRP A 1 71 ? -11.273 -0.278 13.116 1.00 98.81 71 TRP A C 1
ATOM 620 O O . TRP A 1 71 ? -11.556 0.270 12.050 1.00 98.81 71 TRP A O 1
ATOM 630 N N . VAL A 1 72 ? -10.294 -1.180 13.227 1.00 98.88 72 VAL A N 1
ATOM 631 C CA . VAL A 1 72 ? -9.407 -1.588 12.132 1.00 98.88 72 VAL A CA 1
ATOM 632 C C . VAL A 1 72 ? -9.157 -3.089 12.206 1.00 98.88 72 VAL A C 1
ATOM 634 O O . VAL A 1 72 ? -8.740 -3.611 13.244 1.00 98.88 72 VAL A O 1
ATOM 637 N N . ASP A 1 73 ? -9.357 -3.772 11.085 1.00 98.88 73 ASP A N 1
ATOM 638 C CA . ASP A 1 73 ? -9.085 -5.205 10.932 1.00 98.88 73 ASP A CA 1
ATOM 639 C C . ASP A 1 73 ? -7.721 -5.446 10.274 1.00 98.88 73 ASP A C 1
ATOM 641 O O . ASP A 1 73 ? -7.002 -6.390 10.617 1.00 98.88 73 ASP A O 1
ATOM 645 N N . MET A 1 74 ? -7.351 -4.563 9.344 1.00 98.88 74 MET A N 1
ATOM 646 C CA . MET A 1 74 ? -6.122 -4.633 8.567 1.00 98.88 74 MET A CA 1
ATOM 647 C C . MET A 1 74 ? -5.376 -3.303 8.611 1.00 98.88 74 MET A C 1
ATOM 649 O O . MET A 1 74 ? -5.949 -2.243 8.375 1.00 98.88 74 MET A O 1
ATOM 653 N N . VAL A 1 75 ? -4.076 -3.361 8.860 1.00 98.94 75 VAL A N 1
ATOM 654 C CA . VAL A 1 75 ? -3.173 -2.227 8.672 1.00 98.94 75 VAL A CA 1
ATOM 655 C C . VAL A 1 75 ? -2.450 -2.356 7.336 1.00 98.94 75 VAL A C 1
ATOM 657 O O . VAL A 1 75 ? -2.135 -3.451 6.882 1.00 98.94 75 VAL A O 1
ATOM 660 N N . GLY A 1 76 ? -2.190 -1.239 6.682 1.00 98.81 76 GLY A N 1
ATOM 661 C CA . GLY A 1 76 ? -1.506 -1.207 5.405 1.00 98.81 76 GLY A CA 1
ATOM 662 C C . GLY A 1 76 ? -0.648 0.029 5.247 1.00 98.81 76 GLY A C 1
ATOM 663 O O . GLY A 1 76 ? -0.550 0.848 6.157 1.00 98.81 76 GLY A O 1
ATOM 664 N N . MET A 1 77 ? -0.028 0.150 4.084 1.00 98.81 77 MET A N 1
ATOM 665 C CA . MET A 1 77 ? 0.631 1.372 3.646 1.00 98.81 77 MET A CA 1
ATOM 666 C C . MET A 1 77 ? 0.540 1.491 2.131 1.00 98.81 77 MET A C 1
ATOM 668 O O . MET A 1 77 ? 0.649 0.485 1.421 1.00 98.81 77 MET A O 1
ATOM 672 N N . ASP A 1 78 ? 0.419 2.721 1.661 1.00 98.94 78 ASP A N 1
ATOM 673 C CA . ASP A 1 78 ? 0.561 3.076 0.259 1.00 98.94 78 ASP A CA 1
ATOM 674 C C . ASP A 1 78 ? 1.979 3.640 0.074 1.00 98.94 78 ASP A C 1
ATOM 676 O O . ASP A 1 78 ? 2.447 4.479 0.843 1.00 98.94 78 ASP A O 1
ATOM 680 N N . ASN A 1 79 ? 2.758 3.094 -0.863 1.00 98.88 79 ASN A N 1
ATOM 681 C CA . ASN A 1 79 ? 4.140 3.533 -1.060 1.00 98.88 79 ASN A CA 1
ATOM 682 C C . ASN A 1 79 ? 4.620 3.314 -2.488 1.00 98.88 79 ASN A C 1
ATOM 684 O O . ASN A 1 79 ? 5.081 2.242 -2.886 1.00 98.88 79 ASN A O 1
ATOM 688 N N . TYR A 1 80 ? 4.583 4.409 -3.228 1.00 98.69 80 TYR A N 1
ATOM 689 C CA . TYR A 1 80 ? 5.186 4.545 -4.546 1.00 98.69 80 TYR A CA 1
ATOM 690 C C . TYR A 1 80 ? 6.541 5.261 -4.472 1.00 98.69 80 TYR A C 1
ATOM 692 O O . TYR A 1 80 ? 7.439 5.002 -5.274 1.00 98.69 80 TYR A O 1
ATOM 700 N N . GLY A 1 81 ? 6.685 6.176 -3.504 1.00 98.38 81 GLY A N 1
ATOM 701 C CA . GLY A 1 81 ? 7.827 7.083 -3.378 1.00 98.38 81 GLY A CA 1
ATOM 702 C C . GLY A 1 81 ? 9.163 6.371 -3.181 1.00 98.38 81 GLY A C 1
ATOM 703 O O . GLY A 1 81 ? 10.146 6.741 -3.811 1.00 98.38 81 GLY A O 1
ATOM 704 N N . ASP A 1 82 ? 9.196 5.322 -2.358 1.00 98.62 82 ASP A N 1
ATOM 705 C CA . ASP A 1 82 ? 10.428 4.565 -2.104 1.00 98.62 82 ASP A CA 1
ATOM 706 C C . ASP A 1 82 ? 10.739 3.546 -3.217 1.00 98.62 82 ASP A C 1
ATOM 708 O O . ASP A 1 82 ? 11.848 3.012 -3.276 1.00 98.62 82 ASP A O 1
ATOM 712 N N . PHE A 1 83 ? 9.776 3.284 -4.108 1.00 98.50 83 PHE A N 1
ATOM 713 C CA . PHE A 1 83 ? 9.804 2.204 -5.101 1.00 98.50 83 PHE A CA 1
ATOM 714 C C . PHE A 1 83 ? 9.992 2.701 -6.544 1.00 98.50 83 PHE A C 1
ATOM 716 O O . PHE A 1 83 ? 9.729 1.958 -7.490 1.00 98.50 83 PHE A O 1
ATOM 723 N N . GLY A 1 84 ? 10.493 3.925 -6.731 1.00 97.69 84 GLY A N 1
ATOM 724 C CA . GLY A 1 84 ? 10.938 4.420 -8.037 1.00 97.69 84 GLY A CA 1
ATOM 725 C C . GLY A 1 84 ? 10.174 5.624 -8.582 1.00 97.69 84 GLY A C 1
ATOM 726 O O . GLY A 1 84 ? 10.552 6.116 -9.649 1.00 97.69 84 GLY A O 1
ATOM 727 N N . ARG A 1 85 ? 9.127 6.117 -7.897 1.00 97.38 85 ARG A N 1
ATOM 728 C CA . ARG A 1 85 ? 8.413 7.338 -8.320 1.00 97.38 85 ARG A CA 1
ATOM 729 C C . ARG A 1 85 ? 9.417 8.485 -8.504 1.00 97.38 85 ARG A C 1
ATOM 731 O O . ARG A 1 85 ? 10.338 8.659 -7.708 1.00 97.38 85 ARG A O 1
ATOM 738 N N . ASP A 1 86 ? 9.271 9.228 -9.598 1.00 95.69 86 ASP A N 1
ATOM 739 C CA . ASP A 1 86 ? 10.179 10.313 -10.006 1.00 95.69 86 ASP A CA 1
ATOM 740 C C . ASP A 1 86 ? 11.657 9.893 -10.146 1.00 95.69 86 ASP A C 1
ATOM 742 O O . ASP A 1 86 ? 12.569 10.701 -9.963 1.00 95.69 86 ASP A O 1
ATOM 746 N N . GLY A 1 87 ? 11.912 8.612 -10.437 1.00 95.62 87 GLY A N 1
ATOM 747 C CA . GLY A 1 87 ? 13.260 8.051 -10.555 1.00 95.62 87 GLY A CA 1
ATOM 748 C C . GLY A 1 87 ? 13.977 7.846 -9.218 1.00 95.62 87 GLY A C 1
ATOM 749 O O . GLY A 1 87 ? 15.179 7.574 -9.208 1.00 95.62 87 GLY A O 1
ATOM 750 N N . LYS A 1 88 ? 13.275 7.974 -8.086 1.00 95.56 88 LYS A N 1
ATOM 751 C CA . LYS A 1 88 ? 13.853 7.857 -6.743 1.00 95.56 88 LYS A CA 1
ATOM 752 C C . LYS A 1 88 ? 13.585 6.476 -6.162 1.00 95.56 88 LYS A C 1
ATOM 754 O O . LYS A 1 88 ? 12.441 6.076 -5.990 1.00 95.56 88 LYS A O 1
ATOM 759 N N . TYR A 1 89 ? 14.657 5.771 -5.821 1.00 98.00 89 TYR A N 1
ATOM 760 C CA . TYR A 1 89 ? 14.594 4.478 -5.148 1.00 98.00 89 TYR A CA 1
ATOM 761 C C . TYR A 1 89 ? 15.177 4.602 -3.747 1.00 98.00 89 TYR A C 1
ATOM 763 O O . TYR A 1 89 ? 16.308 5.055 -3.576 1.00 98.00 89 TYR A O 1
ATOM 771 N N . ASN A 1 90 ? 14.421 4.155 -2.752 1.00 98.25 90 ASN A N 1
ATOM 772 C CA . ASN A 1 90 ? 14.879 4.020 -1.377 1.00 98.25 90 ASN A CA 1
ATOM 773 C C . ASN A 1 90 ? 14.300 2.742 -0.761 1.00 98.25 90 ASN A C 1
ATOM 775 O O . ASN A 1 90 ? 13.517 2.767 0.188 1.00 98.25 90 ASN A O 1
ATOM 779 N N . LEU A 1 91 ? 14.685 1.600 -1.335 1.00 98.31 91 LEU A N 1
ATOM 780 C CA . LEU A 1 91 ? 14.144 0.295 -0.949 1.00 98.31 91 LEU A CA 1
ATOM 781 C C . LEU A 1 91 ? 14.420 -0.052 0.516 1.00 98.31 91 LEU A C 1
ATOM 783 O O . LEU A 1 91 ? 13.619 -0.744 1.134 1.00 98.31 91 LEU A O 1
ATOM 787 N N . GLU A 1 92 ? 15.507 0.463 1.095 1.00 98.31 92 GLU A N 1
ATOM 788 C CA . GLU A 1 92 ? 15.788 0.300 2.521 1.00 98.31 92 GLU A CA 1
ATOM 789 C C . GLU A 1 92 ? 14.725 0.993 3.387 1.00 98.31 92 GLU A C 1
ATOM 791 O O . GLU A 1 92 ? 14.220 0.397 4.340 1.00 98.31 92 GLU A O 1
ATOM 796 N N . ALA A 1 93 ? 14.340 2.229 3.048 1.00 98.56 93 ALA A N 1
ATOM 797 C CA . ALA A 1 93 ? 13.258 2.923 3.741 1.00 98.56 93 ALA A CA 1
ATOM 798 C C . ALA A 1 93 ? 11.903 2.241 3.504 1.00 98.56 93 ALA A C 1
ATOM 800 O O . ALA A 1 93 ? 11.155 2.038 4.460 1.00 98.56 93 ALA A O 1
ATOM 801 N N . GLY A 1 94 ? 11.619 1.824 2.266 1.00 98.69 94 GLY A N 1
ATOM 802 C CA . GLY A 1 94 ? 10.405 1.075 1.933 1.00 98.69 94 GLY A CA 1
ATOM 803 C C . GLY A 1 94 ? 10.279 -0.221 2.742 1.00 98.69 94 GLY A C 1
ATOM 804 O O . GLY A 1 94 ? 9.235 -0.478 3.341 1.00 98.69 94 GLY A O 1
ATOM 805 N N . LEU A 1 95 ? 11.365 -0.995 2.846 1.00 98.75 95 LEU A N 1
ATOM 806 C CA . LEU A 1 95 ? 11.434 -2.214 3.656 1.00 98.75 95 LEU A CA 1
ATOM 807 C C . LEU A 1 95 ? 11.217 -1.926 5.147 1.00 98.75 95 LEU A C 1
ATOM 809 O O . LEU A 1 95 ? 10.443 -2.625 5.799 1.00 98.75 95 LEU A O 1
ATOM 813 N N . LYS A 1 96 ? 11.863 -0.887 5.691 1.00 98.75 96 LYS A N 1
ATOM 814 C CA . LYS A 1 96 ? 11.686 -0.477 7.095 1.00 98.75 96 LYS A CA 1
ATOM 815 C C . LYS A 1 96 ? 10.228 -0.129 7.407 1.00 98.75 96 LYS A C 1
ATOM 817 O O . LYS A 1 96 ? 9.716 -0.549 8.442 1.00 98.75 96 LYS A O 1
ATOM 822 N N . LYS A 1 97 ? 9.539 0.576 6.505 1.00 98.81 97 LYS A N 1
ATOM 823 C CA . LYS A 1 97 ? 8.114 0.918 6.656 1.00 98.81 97 LYS A CA 1
ATOM 824 C C . LYS A 1 97 ? 7.219 -0.321 6.595 1.00 98.81 97 LYS A C 1
ATOM 826 O O . LYS A 1 97 ? 6.392 -0.505 7.484 1.00 98.81 97 LYS A O 1
ATOM 831 N N . LEU A 1 98 ? 7.447 -1.224 5.635 1.00 98.88 98 LEU A N 1
ATOM 832 C CA . LEU A 1 98 ? 6.730 -2.507 5.568 1.00 98.88 98 LEU A CA 1
ATOM 833 C C . LEU A 1 98 ? 6.921 -3.344 6.835 1.00 98.88 98 LEU A C 1
ATOM 835 O O . LEU A 1 98 ? 5.979 -3.983 7.304 1.00 98.88 98 LEU A O 1
ATOM 839 N N . LYS A 1 99 ? 8.129 -3.326 7.405 1.00 98.69 99 LYS A N 1
ATOM 840 C CA . LYS A 1 99 ? 8.439 -4.018 8.656 1.00 98.69 99 LYS A CA 1
ATOM 841 C C . LYS A 1 99 ? 7.631 -3.458 9.825 1.00 98.69 99 LYS A C 1
ATOM 843 O O . LYS A 1 99 ? 7.027 -4.248 10.538 1.00 98.69 99 LYS A O 1
ATOM 848 N N . ILE A 1 100 ? 7.519 -2.133 9.955 1.00 98.81 100 ILE A N 1
ATOM 849 C CA . ILE A 1 100 ? 6.657 -1.490 10.966 1.00 98.81 100 ILE A CA 1
ATOM 850 C C . ILE A 1 100 ? 5.204 -1.967 10.828 1.00 98.81 100 ILE A C 1
ATOM 852 O O . ILE A 1 100 ? 4.611 -2.410 11.810 1.00 98.81 100 ILE A O 1
ATOM 856 N N . VAL A 1 101 ? 4.643 -1.936 9.612 1.00 98.88 101 VAL A N 1
ATOM 857 C CA . VAL A 1 101 ? 3.260 -2.384 9.356 1.00 98.88 101 VAL A CA 1
ATOM 858 C C . VAL A 1 101 ? 3.087 -3.861 9.729 1.00 98.88 101 VAL A C 1
ATOM 860 O O . VAL A 1 101 ? 2.139 -4.230 10.425 1.00 98.88 101 VAL A O 1
ATOM 863 N N . SER A 1 102 ? 4.021 -4.715 9.302 1.00 98.75 102 SER A N 1
ATOM 864 C CA . SER A 1 102 ? 3.971 -6.155 9.553 1.00 98.75 102 SER A CA 1
ATOM 865 C C . SER A 1 102 ? 4.143 -6.518 11.032 1.00 98.75 102 SER A C 1
ATOM 867 O O . SER A 1 102 ? 3.455 -7.415 11.521 1.00 98.75 102 SER A O 1
ATOM 869 N N . GLU A 1 103 ? 5.053 -5.864 11.752 1.00 98.62 103 GLU A N 1
ATOM 870 C CA . GLU A 1 103 ? 5.296 -6.106 13.178 1.00 98.62 103 GLU A CA 1
ATOM 871 C C . GLU A 1 103 ? 4.126 -5.608 14.028 1.00 98.62 103 GLU A C 1
ATOM 873 O O . GLU A 1 103 ? 3.673 -6.328 14.922 1.00 98.62 103 GLU A O 1
ATOM 878 N N . TYR A 1 104 ? 3.570 -4.435 13.705 1.00 98.75 104 TYR A N 1
ATOM 879 C CA . TYR A 1 104 ? 2.377 -3.920 14.375 1.00 98.75 104 TYR A CA 1
ATOM 880 C C . TYR A 1 104 ? 1.197 -4.886 14.230 1.00 98.75 104 TYR A C 1
ATOM 882 O O . TYR A 1 104 ? 0.532 -5.217 15.216 1.00 98.75 104 TYR A O 1
ATOM 890 N N . ALA A 1 105 ? 0.965 -5.386 13.014 1.00 98.75 105 ALA A N 1
ATOM 891 C CA . ALA A 1 105 ? -0.115 -6.326 12.754 1.00 98.75 105 ALA A CA 1
ATOM 892 C C . ALA A 1 105 ? 0.025 -7.609 13.581 1.00 98.75 105 ALA A C 1
ATOM 894 O O . ALA A 1 105 ? -0.916 -8.006 14.267 1.00 98.75 105 ALA A O 1
ATOM 895 N N . GLN A 1 106 ? 1.221 -8.202 13.604 1.00 98.44 106 GLN A N 1
ATOM 896 C CA . GLN A 1 106 ? 1.505 -9.390 14.414 1.00 98.44 106 GLN A CA 1
ATOM 897 C C . GLN A 1 106 ? 1.303 -9.128 15.913 1.00 98.44 106 GLN A C 1
ATOM 899 O O . GLN A 1 106 ? 0.646 -9.913 16.596 1.00 98.44 106 GLN A O 1
ATOM 904 N N . LYS A 1 107 ? 1.811 -8.000 16.422 1.00 98.38 107 LYS A N 1
ATOM 905 C CA . LYS A 1 107 ? 1.708 -7.598 17.835 1.00 98.38 107 LYS A CA 1
ATOM 906 C C . LYS A 1 107 ? 0.263 -7.400 18.298 1.00 98.38 107 LYS A C 1
ATOM 908 O O . LYS A 1 107 ? -0.043 -7.656 19.460 1.00 98.38 107 LYS A O 1
ATOM 913 N N . HIS A 1 108 ? -0.618 -6.942 17.411 1.00 98.44 108 HIS A N 1
ATOM 914 C CA . HIS A 1 108 ? -1.998 -6.579 17.745 1.00 98.44 108 HIS A CA 1
ATOM 915 C C . HIS A 1 108 ? -3.060 -7.522 17.164 1.00 98.44 108 HIS A C 1
ATOM 917 O O . HIS A 1 108 ? -4.251 -7.213 17.245 1.00 98.44 108 HIS A O 1
ATOM 923 N N . GLY A 1 109 ? -2.650 -8.665 16.602 1.00 98.31 109 GLY A N 1
ATOM 924 C CA . GLY A 1 109 ? -3.564 -9.649 16.017 1.00 98.31 109 GLY A CA 1
ATOM 925 C C . GLY A 1 109 ? -4.358 -9.095 14.831 1.00 98.31 109 GLY A C 1
ATOM 926 O O . GLY A 1 109 ? -5.552 -9.361 14.713 1.00 98.31 109 GLY A O 1
ATOM 927 N N . LYS A 1 110 ? -3.718 -8.274 13.994 1.00 98.69 110 LYS A N 1
ATOM 928 C CA . LYS A 1 110 ? -4.290 -7.675 12.780 1.00 98.69 110 LYS A CA 1
ATOM 929 C C . LYS A 1 110 ? -3.710 -8.320 11.530 1.00 98.69 110 LYS A C 1
ATOM 931 O O . LYS A 1 110 ? -2.684 -8.996 11.577 1.00 98.69 110 LYS A O 1
ATOM 936 N N . LEU A 1 111 ? -4.356 -8.067 10.398 1.00 98.62 111 LEU A N 1
ATOM 937 C CA . LEU A 1 111 ? -3.785 -8.350 9.084 1.00 98.62 111 LEU A CA 1
ATOM 938 C C . LEU A 1 111 ? -2.883 -7.186 8.649 1.00 98.62 111 LEU A C 1
ATOM 940 O O . LEU A 1 111 ? -3.148 -6.042 9.013 1.00 98.62 111 LEU A O 1
ATOM 944 N N . ALA A 1 112 ? -1.855 -7.466 7.849 1.00 98.81 112 ALA A N 1
ATOM 945 C CA . ALA A 1 112 ? -1.040 -6.444 7.193 1.00 98.81 112 ALA A CA 1
ATOM 946 C C . ALA A 1 112 ? -1.105 -6.580 5.669 1.00 98.81 112 ALA A C 1
ATOM 948 O O . ALA A 1 112 ? -1.225 -7.694 5.159 1.00 98.81 112 ALA A O 1
ATOM 949 N N . ALA A 1 113 ? -0.979 -5.477 4.933 1.00 98.88 113 ALA A N 1
ATOM 950 C CA . ALA A 1 113 ? -0.866 -5.496 3.476 1.00 98.88 113 ALA A CA 1
ATOM 951 C C . ALA A 1 113 ? -0.017 -4.336 2.943 1.00 98.88 113 ALA A C 1
ATOM 953 O O . ALA A 1 113 ? 0.051 -3.267 3.549 1.00 98.88 113 ALA A O 1
ATOM 954 N N . PHE A 1 114 ? 0.595 -4.531 1.776 1.00 98.81 114 PHE A N 1
ATOM 955 C CA . PHE A 1 114 ? 1.135 -3.428 0.988 1.00 98.81 114 PHE A CA 1
ATOM 956 C C . PHE A 1 114 ? 0.005 -2.914 0.083 1.00 98.81 114 PHE A C 1
ATOM 958 O O . PHE A 1 114 ? -0.189 -3.398 -1.033 1.00 98.81 114 PHE A O 1
ATOM 965 N N . THR A 1 115 ? -0.825 -2.030 0.638 1.00 98.88 115 THR A N 1
ATOM 966 C CA . THR A 1 115 ? -2.161 -1.719 0.112 1.00 98.88 115 THR A CA 1
ATOM 967 C C . THR A 1 115 ? -2.131 -1.005 -1.226 1.00 98.88 115 THR A C 1
ATOM 969 O O . THR A 1 115 ? -3.041 -1.242 -2.016 1.00 98.88 115 THR A O 1
ATOM 972 N N . GLU A 1 116 ? -1.079 -0.235 -1.504 1.00 98.88 116 GLU A N 1
ATOM 973 C CA . GLU A 1 116 ? -0.761 0.275 -2.833 1.00 98.88 116 GLU A CA 1
ATOM 974 C C . GLU A 1 116 ? 0.745 0.430 -3.050 1.00 98.88 116 GLU A C 1
ATOM 976 O O . GLU A 1 116 ? 1.487 0.902 -2.189 1.00 98.88 116 GLU A O 1
ATOM 981 N N . THR A 1 117 ? 1.200 0.089 -4.249 1.00 98.88 117 THR A N 1
ATOM 982 C CA . THR A 1 117 ? 2.535 0.415 -4.746 1.00 98.88 117 THR A CA 1
ATOM 983 C C . THR A 1 117 ? 2.537 0.426 -6.269 1.00 98.88 117 THR A C 1
ATOM 985 O O . THR A 1 117 ? 1.510 0.236 -6.921 1.00 98.88 117 THR A O 1
ATOM 988 N N . GLY A 1 118 ? 3.700 0.637 -6.867 1.00 98.50 118 GLY A N 1
ATOM 989 C CA . GLY A 1 118 ? 3.859 0.580 -8.306 1.00 98.50 118 GLY A CA 1
ATOM 990 C C . GLY A 1 118 ? 4.879 1.576 -8.822 1.00 98.50 118 GLY A C 1
ATOM 991 O O . GLY A 1 118 ? 5.283 2.516 -8.137 1.00 98.50 118 GLY A O 1
ATOM 992 N N . LEU A 1 119 ? 5.242 1.387 -10.083 1.00 98.69 119 LEU A N 1
ATOM 993 C CA . LEU A 1 119 ? 6.017 2.341 -10.853 1.00 98.69 119 LEU A CA 1
ATOM 994 C C . LEU A 1 119 ? 5.221 2.697 -12.108 1.00 98.69 119 LEU A C 1
ATOM 996 O O . LEU A 1 119 ? 5.058 1.858 -12.990 1.00 98.69 119 LEU A O 1
ATOM 1000 N N . GLU A 1 120 ? 4.712 3.926 -12.176 1.00 98.50 120 GLU A N 1
ATOM 1001 C CA . GLU A 1 120 ? 3.909 4.389 -13.312 1.00 98.50 120 GLU A CA 1
ATOM 1002 C C . GLU A 1 120 ? 4.693 4.240 -14.626 1.00 98.50 120 GLU A C 1
ATOM 1004 O O . GLU A 1 120 ? 5.894 4.509 -14.678 1.00 98.50 120 GLU A O 1
ATOM 1009 N N . SER A 1 121 ? 4.026 3.760 -15.678 1.00 98.31 121 SER A N 1
ATOM 1010 C CA . SER A 1 121 ? 4.612 3.383 -16.977 1.00 98.31 121 SER A CA 1
ATOM 1011 C C . SER A 1 121 ? 5.625 2.223 -16.955 1.00 98.31 121 SER A C 1
ATOM 1013 O O . SER A 1 121 ? 6.013 1.725 -18.014 1.00 98.31 121 SER A O 1
ATOM 1015 N N . ILE A 1 122 ? 6.059 1.783 -15.771 1.00 98.50 122 ILE A N 1
ATOM 1016 C CA . ILE A 1 122 ? 7.042 0.722 -15.512 1.00 98.50 122 ILE A CA 1
ATOM 1017 C C . ILE A 1 122 ? 8.275 0.802 -16.447 1.00 98.50 122 ILE A C 1
ATOM 1019 O O . ILE A 1 122 ? 8.572 -0.156 -17.167 1.00 98.50 122 ILE A O 1
ATOM 1023 N N . PRO A 1 123 ? 9.011 1.935 -16.481 1.00 98.00 123 PRO A N 1
ATOM 1024 C CA . PRO A 1 123 ? 10.182 2.106 -17.346 1.00 98.00 123 PRO A CA 1
ATOM 1025 C C . PRO A 1 123 ? 11.377 1.230 -16.943 1.00 98.00 123 PRO A C 1
ATOM 1027 O O . PRO A 1 123 ? 12.291 1.039 -17.741 1.00 98.00 123 PRO A O 1
ATOM 1030 N N . ASN A 1 124 ? 11.397 0.711 -15.711 1.00 98.38 124 ASN A N 1
ATOM 1031 C CA . ASN A 1 124 ? 12.431 -0.206 -15.249 1.00 98.38 124 ASN A CA 1
ATOM 1032 C C . ASN A 1 124 ? 12.070 -1.653 -15.663 1.00 98.38 124 ASN A C 1
ATOM 1034 O O . ASN A 1 124 ? 11.106 -2.205 -15.124 1.00 98.38 124 ASN A O 1
ATOM 1038 N N . PRO A 1 125 ? 12.833 -2.289 -16.577 1.00 98.56 125 PRO A N 1
ATOM 1039 C CA . PRO A 1 125 ? 12.520 -3.617 -17.111 1.00 98.56 125 PRO A CA 1
ATOM 1040 C C . PRO A 1 125 ? 12.542 -4.729 -16.062 1.00 98.56 125 PRO A C 1
ATOM 1042 O O . PRO A 1 125 ? 11.940 -5.768 -16.296 1.00 98.56 125 PRO A O 1
ATOM 1045 N N . THR A 1 126 ? 13.236 -4.538 -14.937 1.00 98.75 126 THR A N 1
ATOM 1046 C CA . THR A 1 126 ? 13.397 -5.549 -13.878 1.00 98.75 126 THR A CA 1
ATOM 1047 C C . THR A 1 126 ? 12.725 -5.134 -12.568 1.00 98.75 126 THR A C 1
ATOM 1049 O O . THR A 1 126 ? 13.131 -5.560 -11.487 1.00 98.75 126 THR A O 1
ATOM 1052 N N . TRP A 1 127 ? 11.745 -4.227 -12.626 1.00 98.81 127 TRP A N 1
ATOM 1053 C CA . TRP A 1 127 ? 11.111 -3.669 -11.429 1.00 98.81 127 TRP A CA 1
ATOM 1054 C C . TRP A 1 127 ? 10.389 -4.729 -10.581 1.00 98.81 127 TRP A C 1
ATOM 1056 O O . TRP A 1 127 ? 10.432 -4.681 -9.351 1.00 98.81 127 TRP A O 1
ATOM 1066 N N . TRP A 1 128 ? 9.763 -5.725 -11.205 1.00 98.88 128 TRP A N 1
ATOM 1067 C CA . TRP A 1 128 ? 8.973 -6.715 -10.478 1.00 98.88 128 TRP A CA 1
ATOM 1068 C C . TRP A 1 128 ? 9.846 -7.624 -9.625 1.00 98.88 128 TRP A C 1
ATOM 1070 O O . TRP A 1 128 ? 9.544 -7.839 -8.451 1.00 98.88 128 TRP A O 1
ATOM 1080 N N . THR A 1 129 ? 10.944 -8.133 -10.182 1.00 98.81 129 THR A N 1
ATOM 1081 C CA . THR A 1 129 ? 11.818 -9.076 -9.475 1.00 98.81 129 THR A CA 1
ATOM 1082 C C . THR A 1 129 ? 12.875 -8.376 -8.621 1.00 98.81 129 THR A C 1
ATOM 1084 O O . THR A 1 129 ? 13.000 -8.681 -7.434 1.00 98.81 129 THR A O 1
ATOM 1087 N N . GLU A 1 130 ? 13.594 -7.395 -9.171 1.00 98.50 130 GLU A N 1
ATOM 1088 C CA . GLU A 1 130 ? 14.741 -6.762 -8.499 1.00 98.50 130 GLU A CA 1
ATOM 1089 C C . GLU A 1 130 ? 14.355 -5.628 -7.547 1.00 98.50 130 GLU A C 1
ATOM 1091 O O . GLU A 1 130 ? 15.165 -5.232 -6.708 1.00 98.50 130 GLU A O 1
ATOM 1096 N N . THR A 1 131 ? 13.134 -5.095 -7.657 1.00 98.69 131 THR A N 1
ATOM 1097 C CA . THR A 1 131 ? 12.618 -4.068 -6.741 1.00 98.69 131 THR A CA 1
ATOM 1098 C C . THR A 1 131 ? 11.523 -4.625 -5.843 1.00 98.69 131 THR A C 1
ATOM 1100 O O . THR A 1 131 ? 11.736 -4.746 -4.636 1.00 98.69 131 THR A O 1
ATOM 1103 N N . LEU A 1 132 ? 10.365 -4.989 -6.397 1.00 98.75 132 LEU A N 1
ATOM 1104 C CA . LEU A 1 132 ? 9.213 -5.351 -5.573 1.00 98.75 132 LEU A CA 1
ATOM 1105 C C . LEU A 1 132 ? 9.425 -6.682 -4.836 1.00 98.75 132 LEU A C 1
ATOM 1107 O O . LEU A 1 132 ? 9.429 -6.721 -3.606 1.00 98.75 132 LEU A O 1
ATOM 1111 N N . LEU A 1 133 ? 9.646 -7.769 -5.574 1.00 98.56 133 LEU A N 1
ATOM 1112 C CA . LEU A 1 133 ? 9.788 -9.114 -5.010 1.00 98.56 133 LEU A CA 1
ATOM 1113 C C . LEU A 1 133 ? 10.987 -9.230 -4.073 1.00 98.56 133 LEU A C 1
ATOM 1115 O O . LEU A 1 133 ? 10.877 -9.822 -3.000 1.00 98.56 133 LEU A O 1
ATOM 1119 N N . LYS A 1 134 ? 12.124 -8.644 -4.461 1.00 98.25 134 LYS A N 1
ATOM 1120 C CA . LYS A 1 134 ? 13.331 -8.603 -3.633 1.00 98.25 134 LYS A CA 1
ATOM 1121 C C . LYS A 1 134 ? 13.064 -7.961 -2.276 1.00 98.25 134 LYS A C 1
ATOM 1123 O O . LYS A 1 134 ? 13.464 -8.527 -1.264 1.00 98.25 134 LYS A O 1
ATOM 1128 N N . THR A 1 135 ? 12.359 -6.829 -2.243 1.00 98.38 135 THR A N 1
ATOM 1129 C CA . THR A 1 135 ? 11.979 -6.170 -0.986 1.00 98.38 135 THR A CA 1
ATOM 1130 C C . THR A 1 135 ? 11.021 -7.031 -0.166 1.00 98.38 135 THR A C 1
ATOM 1132 O O . THR A 1 135 ? 11.244 -7.206 1.029 1.00 98.38 135 THR A O 1
ATOM 1135 N N . LEU A 1 136 ? 10.000 -7.627 -0.791 1.00 98.00 136 LEU A N 1
ATOM 1136 C CA . LEU A 1 136 ? 9.036 -8.488 -0.092 1.00 98.00 136 LEU A CA 1
ATOM 1137 C C . LEU A 1 136 ? 9.696 -9.725 0.546 1.00 98.00 136 LEU A C 1
ATOM 1139 O O . LEU A 1 136 ? 9.292 -10.156 1.622 1.00 98.00 136 LEU A O 1
ATOM 1143 N N . LYS A 1 137 ? 10.743 -10.264 -0.089 1.00 97.31 137 LYS A N 1
ATOM 1144 C CA . LYS A 1 137 ? 11.512 -11.422 0.394 1.00 97.31 137 LYS A CA 1
ATOM 1145 C C . LYS A 1 137 ? 12.656 -11.084 1.349 1.00 97.31 137 LYS A C 1
ATOM 1147 O O . LYS A 1 137 ? 13.243 -12.004 1.916 1.00 97.31 137 LYS A O 1
ATOM 1152 N N . ALA A 1 138 ? 13.023 -9.810 1.485 1.00 95.38 138 ALA A N 1
ATOM 1153 C CA . ALA A 1 138 ? 14.228 -9.409 2.214 1.00 95.38 138 ALA A CA 1
ATOM 1154 C C . ALA A 1 138 ? 14.153 -9.743 3.712 1.00 95.38 138 ALA A C 1
ATOM 1156 O O . ALA A 1 138 ? 15.167 -10.040 4.337 1.00 95.38 138 ALA A O 1
ATOM 1157 N N . GLU A 1 139 ? 12.946 -9.708 4.270 1.00 93.50 139 GLU A N 1
ATOM 1158 C CA . GLU A 1 139 ? 12.642 -9.979 5.671 1.00 93.50 139 GLU A CA 1
ATOM 1159 C C . GLU A 1 139 ? 11.439 -10.926 5.756 1.00 93.50 139 GLU A C 1
ATOM 1161 O O . GLU A 1 139 ? 10.728 -11.156 4.776 1.00 93.50 139 GLU A O 1
ATOM 1166 N N . LYS A 1 140 ? 11.161 -11.464 6.945 1.00 92.31 140 LYS A N 1
ATOM 1167 C CA . LYS A 1 140 ? 9.977 -12.310 7.183 1.00 92.31 140 LYS A CA 1
ATOM 1168 C C . LYS A 1 140 ? 8.696 -11.482 7.339 1.00 92.31 140 LYS A C 1
ATOM 1170 O O . LYS A 1 140 ? 7.983 -11.618 8.331 1.00 92.31 140 LYS A O 1
ATOM 1175 N N . LEU A 1 141 ? 8.414 -10.618 6.366 1.00 96.44 141 LEU A N 1
ATOM 1176 C CA . LEU A 1 141 ? 7.198 -9.812 6.338 1.00 96.44 141 LEU A CA 1
ATOM 1177 C C . LEU A 1 141 ? 5.964 -10.728 6.270 1.00 96.44 141 LEU A C 1
ATOM 1179 O O . LEU A 1 141 ? 5.920 -11.674 5.487 1.00 96.44 141 LEU A O 1
ATOM 1183 N N . GLN A 1 142 ? 4.966 -10.448 7.104 1.00 97.06 142 GLN A N 1
ATOM 1184 C CA . GLN A 1 142 ? 3.675 -11.141 7.152 1.00 97.06 142 GLN A CA 1
ATOM 1185 C C . GLN A 1 142 ? 2.604 -10.264 6.501 1.00 97.06 142 GLN A C 1
ATOM 1187 O O . GLN A 1 142 ? 1.778 -9.669 7.189 1.00 97.06 142 GLN A O 1
ATOM 1192 N N . LEU A 1 143 ? 2.664 -10.131 5.175 1.00 98.38 143 LEU A N 1
ATOM 1193 C CA . LEU A 1 143 ? 1.714 -9.341 4.390 1.00 98.38 143 LEU A CA 1
ATOM 1194 C C . LEU A 1 143 ? 0.746 -10.277 3.664 1.00 98.38 143 LEU A C 1
ATOM 1196 O O . LEU A 1 143 ? 1.172 -11.233 3.023 1.00 98.38 143 LEU A O 1
ATOM 1200 N N . ALA A 1 144 ? -0.549 -9.987 3.743 1.00 98.00 144 ALA A N 1
ATOM 1201 C CA . ALA A 1 144 ? -1.597 -10.768 3.096 1.00 98.00 144 ALA A CA 1
ATOM 1202 C C . ALA A 1 144 ? -1.626 -10.559 1.575 1.00 98.00 144 ALA A C 1
ATOM 1204 O O . ALA A 1 144 ? -1.943 -11.487 0.836 1.00 98.00 144 ALA A O 1
ATOM 1205 N N . TYR A 1 145 ? -1.315 -9.346 1.107 1.00 98.75 145 TYR A N 1
ATOM 1206 C CA . TYR A 1 145 ? -1.234 -9.025 -0.316 1.00 98.75 145 TYR A CA 1
ATOM 1207 C C . TYR A 1 145 ? -0.357 -7.795 -0.583 1.00 98.75 145 TYR A C 1
ATOM 1209 O O . TYR A 1 145 ? -0.044 -7.015 0.323 1.00 98.75 145 TYR A O 1
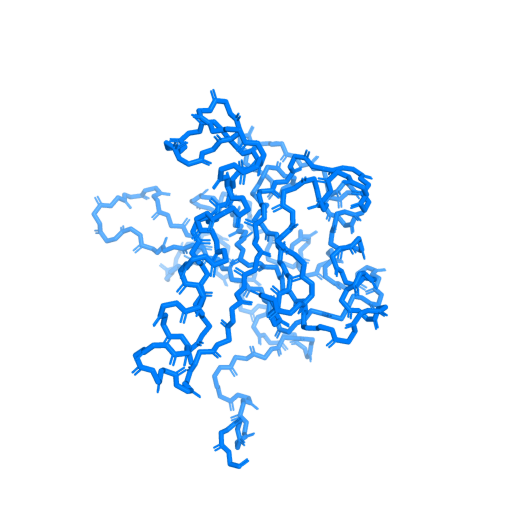ATOM 1217 N N . VAL A 1 146 ? -0.017 -7.620 -1.861 1.00 98.81 146 VAL A N 1
ATOM 1218 C CA . VAL A 1 146 ? 0.449 -6.363 -2.452 1.00 98.81 146 VAL A CA 1
ATOM 1219 C C . VAL A 1 146 ? -0.432 -6.019 -3.652 1.00 98.81 146 VAL A C 1
ATOM 1221 O O . VAL A 1 146 ? -0.817 -6.915 -4.402 1.00 98.81 146 VAL A O 1
ATOM 1224 N N . LEU A 1 147 ? -0.780 -4.744 -3.819 1.00 98.88 147 LEU A N 1
ATOM 1225 C CA . LEU A 1 147 ? -1.624 -4.267 -4.915 1.00 98.88 147 LEU A CA 1
ATOM 1226 C C . LEU A 1 147 ? -0.913 -3.154 -5.689 1.00 98.88 147 LEU A C 1
ATOM 1228 O O . LEU A 1 147 ? -0.357 -2.235 -5.092 1.00 98.88 147 LEU A O 1
ATOM 1232 N N . VAL A 1 148 ? -0.964 -3.231 -7.020 1.00 98.81 148 VAL A N 1
ATOM 1233 C CA . VAL A 1 148 ? -0.575 -2.122 -7.900 1.00 98.81 148 VAL A CA 1
ATOM 1234 C C . VAL A 1 148 ? -1.802 -1.377 -8.410 1.00 98.81 148 VAL A C 1
ATOM 1236 O O . VAL A 1 148 ? -2.889 -1.952 -8.500 1.00 98.81 148 VAL A O 1
ATOM 1239 N N . TRP A 1 149 ? -1.634 -0.098 -8.741 1.00 98.69 149 TRP A N 1
ATOM 1240 C CA . TRP A 1 149 ? -2.743 0.739 -9.193 1.00 98.69 149 TRP A CA 1
ATOM 1241 C C . TRP A 1 149 ? -3.244 0.388 -10.601 1.00 98.69 149 TRP A C 1
ATOM 1243 O O . TRP A 1 149 ? -2.742 -0.502 -11.288 1.00 98.69 149 TRP A O 1
ATOM 1253 N N . ARG A 1 150 ? -4.292 1.091 -11.029 1.00 98.56 150 ARG A N 1
ATOM 1254 C CA . ARG A 1 150 ? -5.035 0.812 -12.264 1.00 98.56 150 ARG A CA 1
ATOM 1255 C C . ARG A 1 150 ? -4.181 0.915 -13.534 1.00 98.56 150 ARG A C 1
ATOM 1257 O O . ARG A 1 150 ? -3.256 1.718 -13.619 1.00 98.56 150 ARG A O 1
ATOM 1264 N N . ASN A 1 151 ? -4.626 0.223 -14.582 1.00 98.56 151 ASN A N 1
ATOM 1265 C CA . ASN A 1 151 ? -4.193 0.480 -15.954 1.00 98.56 151 ASN A CA 1
ATOM 1266 C C . ASN A 1 151 ? -5.186 1.400 -16.691 1.00 98.56 151 ASN A C 1
ATOM 1268 O O . ASN A 1 151 ? -6.325 1.035 -16.983 1.00 98.56 151 ASN A O 1
ATOM 1272 N N . ASP A 1 152 ? -4.709 2.608 -16.972 1.00 97.69 152 ASP A N 1
ATOM 1273 C CA . ASP A 1 152 ? -5.281 3.723 -17.727 1.00 97.69 152 ASP A CA 1
ATOM 1274 C C . ASP A 1 152 ? -5.741 3.442 -19.155 1.00 97.69 152 ASP A C 1
ATOM 1276 O O . ASP A 1 152 ? -4.987 3.756 -20.063 1.00 97.69 152 ASP A O 1
ATOM 1280 N N . THR A 1 153 ? -6.956 2.954 -19.422 1.00 94.88 153 THR A N 1
ATOM 1281 C CA . THR A 1 153 ? -7.410 2.771 -20.825 1.00 94.88 153 THR A CA 1
ATOM 1282 C C . THR A 1 153 ? -7.372 4.042 -21.693 1.00 94.88 153 THR A C 1
ATOM 1284 O O . THR A 1 153 ? -7.315 3.942 -22.916 1.00 94.88 153 THR A O 1
ATOM 1287 N N . LYS A 1 154 ? -7.411 5.236 -21.087 1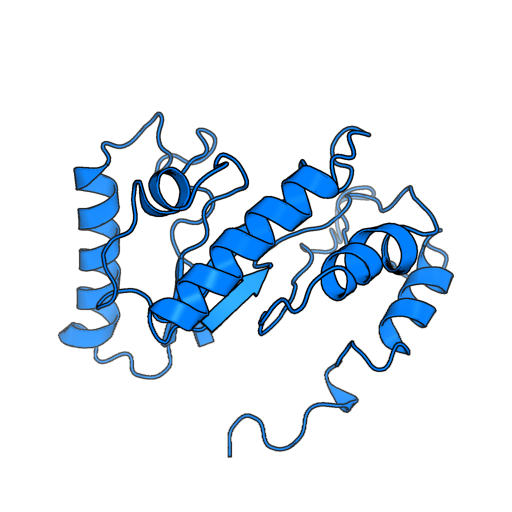.00 96.62 154 LYS A N 1
ATOM 1288 C CA . LYS A 1 154 ? -7.373 6.540 -21.768 1.00 96.62 154 LYS A CA 1
ATOM 1289 C C . LYS A 1 154 ? -6.018 7.238 -21.674 1.00 96.62 154 LYS A C 1
ATOM 1291 O O . LYS A 1 154 ? -5.823 8.244 -22.352 1.00 96.62 154 LYS A O 1
ATOM 1296 N N . SER A 1 155 ? -5.110 6.753 -20.829 1.00 96.25 155 SER A N 1
ATOM 1297 C CA . SER A 1 155 ? -3.816 7.386 -20.588 1.00 96.25 155 SER A CA 1
ATOM 1298 C C . SER A 1 155 ? -2.685 6.474 -21.056 1.00 96.25 155 SER A C 1
ATOM 1300 O O . SER A 1 155 ? -2.534 5.377 -20.522 1.00 96.25 155 SER A O 1
ATOM 1302 N N . PRO A 1 156 ? -1.841 6.919 -22.003 1.00 94.62 156 PRO A N 1
ATOM 1303 C CA . PRO A 1 156 ? -0.745 6.098 -22.506 1.00 94.62 156 PRO A CA 1
ATOM 1304 C C . PRO A 1 156 ? 0.367 5.875 -21.475 1.00 94.62 156 PRO A C 1
ATOM 1306 O O . PRO A 1 156 ? 1.231 5.041 -21.710 1.00 94.62 156 PRO A O 1
ATOM 1309 N N . THR A 1 157 ? 0.378 6.619 -20.365 1.00 96.38 157 THR A N 1
ATOM 1310 C CA . THR A 1 157 ? 1.436 6.558 -19.344 1.00 96.38 157 THR A CA 1
ATOM 1311 C C . THR A 1 157 ? 0.932 6.076 -17.986 1.00 96.38 157 THR A C 1
ATOM 1313 O O . THR A 1 157 ? 1.718 5.572 -17.187 1.00 96.38 157 THR A O 1
ATOM 1316 N N . HIS A 1 158 ? -0.368 6.184 -17.705 1.00 98.19 158 HIS A N 1
ATOM 1317 C CA . HIS A 1 158 ? -0.902 5.872 -16.380 1.00 98.19 158 HIS A CA 1
ATOM 1318 C C . HIS A 1 158 ? -1.283 4.396 -16.255 1.00 98.19 158 HIS A C 1
ATOM 1320 O O . HIS A 1 158 ? -2.453 4.031 -16.338 1.00 98.19 158 HIS A O 1
ATOM 1326 N N . PHE A 1 159 ? -0.288 3.537 -16.077 1.00 98.56 159 PHE A N 1
ATOM 1327 C CA . PHE A 1 159 ? -0.468 2.108 -15.835 1.00 98.56 159 PHE A CA 1
ATOM 1328 C C . PHE A 1 159 ? 0.615 1.584 -14.892 1.00 98.56 159 PHE A C 1
ATOM 1330 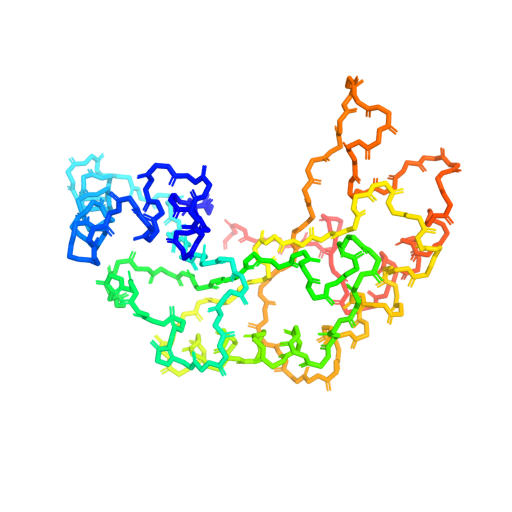O O . PHE A 1 159 ? 1.721 2.129 -14.855 1.00 98.56 159 PHE A O 1
ATOM 1337 N N . TYR A 1 160 ? 0.293 0.529 -14.142 1.00 98.69 160 TYR A N 1
ATOM 1338 C CA . TYR A 1 160 ? 1.172 -0.034 -13.107 1.00 98.69 160 TYR A CA 1
ATOM 1339 C C . TYR A 1 160 ? 1.311 -1.560 -13.180 1.00 98.69 160 TYR A C 1
ATOM 1341 O O . TYR A 1 160 ? 2.177 -2.118 -12.513 1.00 98.69 160 TYR A O 1
ATOM 1349 N N . ALA A 1 161 ? 0.529 -2.234 -14.028 1.00 98.69 161 ALA A N 1
ATOM 1350 C CA . ALA A 1 161 ? 0.780 -3.603 -14.477 1.00 98.69 161 ALA A CA 1
ATOM 1351 C C . ALA A 1 161 ? 1.164 -3.604 -15.971 1.00 98.69 161 ALA A C 1
ATOM 1353 O O . ALA A 1 161 ? 0.649 -2.768 -16.723 1.00 98.69 161 ALA A O 1
ATOM 1354 N N . PRO A 1 162 ? 2.050 -4.500 -16.445 1.00 98.38 162 PRO A N 1
ATOM 1355 C CA . PRO A 1 162 ? 2.406 -4.536 -17.856 1.00 98.38 162 PRO A CA 1
ATOM 1356 C C . PRO A 1 162 ? 1.250 -5.061 -18.711 1.00 98.38 162 PRO A C 1
ATOM 1358 O O . PRO A 1 162 ? 0.322 -5.717 -18.240 1.00 98.38 162 PRO A O 1
ATOM 1361 N N . PHE A 1 163 ? 1.351 -4.793 -20.004 1.00 97.75 163 PHE A N 1
ATOM 1362 C CA . PHE A 1 163 ? 0.544 -5.389 -21.061 1.00 97.75 163 PHE A CA 1
ATOM 1363 C C . PHE A 1 163 ? 1.484 -6.002 -22.103 1.00 97.75 163 PHE A C 1
ATOM 1365 O O . PHE A 1 163 ? 2.703 -5.843 -22.015 1.00 97.75 163 PHE A O 1
ATOM 1372 N N . HIS A 1 164 ? 0.928 -6.698 -23.093 1.00 97.69 164 HIS A N 1
ATOM 1373 C CA . HIS A 1 164 ? 1.737 -7.357 -24.110 1.00 97.69 164 HIS A CA 1
ATOM 1374 C C . HIS A 1 164 ? 2.651 -6.373 -24.861 1.00 97.69 164 HIS A C 1
ATOM 1376 O O . HIS A 1 164 ? 2.181 -5.370 -25.400 1.00 97.69 164 HIS A O 1
ATOM 1382 N N . GLY A 1 165 ? 3.953 -6.657 -24.891 1.00 97.56 165 GLY A N 1
ATOM 1383 C CA . GLY A 1 165 ? 4.987 -5.811 -25.487 1.00 97.56 165 GLY A CA 1
ATOM 1384 C C . GLY A 1 165 ? 5.525 -4.700 -24.577 1.00 97.56 165 GLY A C 1
ATOM 1385 O O . GLY A 1 165 ? 6.440 -3.984 -24.983 1.00 97.56 165 GLY A O 1
ATOM 1386 N N . GLN A 1 166 ? 5.000 -4.533 -23.358 1.00 98.38 166 GLN A N 1
ATOM 1387 C CA . GLN A 1 166 ? 5.543 -3.574 -22.391 1.00 98.38 166 GLN A CA 1
ATOM 1388 C C . GLN A 1 166 ? 6.917 -4.055 -21.885 1.00 98.38 166 GLN A C 1
ATOM 1390 O O . GLN A 1 166 ? 7.150 -5.246 -21.702 1.00 98.38 166 GLN A O 1
ATOM 1395 N N . VAL A 1 167 ? 7.850 -3.127 -21.647 1.00 98.50 167 VAL A N 1
ATOM 1396 C CA . VAL A 1 167 ? 9.276 -3.437 -21.408 1.00 98.50 167 VAL A CA 1
ATOM 1397 C C . VAL A 1 167 ? 9.559 -4.340 -20.191 1.00 98.50 167 VAL A C 1
ATOM 1399 O O . VAL A 1 167 ? 10.571 -5.036 -20.164 1.00 98.50 167 VAL A O 1
ATOM 1402 N N . SER A 1 168 ? 8.667 -4.362 -19.200 1.00 98.75 168 SER A N 1
ATOM 1403 C CA . SER A 1 168 ? 8.743 -5.197 -17.994 1.00 98.75 168 SER A CA 1
ATOM 1404 C C . SER A 1 168 ? 7.920 -6.492 -18.077 1.00 98.75 168 SER A C 1
ATOM 1406 O O . SER A 1 168 ? 7.934 -7.265 -17.122 1.00 98.75 168 SER A O 1
ATOM 1408 N N . GLU A 1 169 ? 7.224 -6.771 -19.192 1.00 98.81 169 GLU A N 1
ATOM 1409 C CA . GLU A 1 169 ? 6.357 -7.957 -19.356 1.00 98.81 169 GLU A CA 1
ATOM 1410 C C . GLU A 1 169 ? 7.099 -9.254 -19.006 1.00 98.81 169 GLU A C 1
ATOM 1412 O O . GLU A 1 169 ? 6.628 -10.045 -18.190 1.00 98.81 169 GLU A O 1
ATOM 1417 N N . ALA A 1 170 ? 8.298 -9.447 -19.563 1.00 98.75 170 ALA A N 1
ATOM 1418 C CA . ALA A 1 170 ? 9.097 -10.645 -19.313 1.00 98.75 170 ALA A CA 1
ATOM 1419 C C . ALA A 1 170 ? 9.509 -10.796 -17.837 1.00 98.75 170 ALA A C 1
ATOM 1421 O O . ALA A 1 170 ? 9.670 -11.915 -17.353 1.00 98.75 170 ALA A O 1
ATOM 1422 N N . ASP A 1 171 ? 9.685 -9.689 -17.116 1.00 98.88 171 ASP A N 1
ATOM 1423 C CA . ASP A 1 171 ? 10.023 -9.700 -15.693 1.00 98.88 171 ASP A CA 1
ATOM 1424 C C . ASP A 1 171 ? 8.797 -9.942 -14.810 1.00 98.88 171 ASP A C 1
ATOM 1426 O O . ASP A 1 171 ? 8.862 -10.711 -13.853 1.00 98.88 171 ASP A O 1
ATOM 1430 N N . PHE A 1 172 ? 7.646 -9.386 -15.182 1.00 98.88 172 PHE A N 1
ATOM 1431 C CA . PHE A 1 172 ? 6.380 -9.684 -14.521 1.00 98.88 172 PHE A CA 1
ATOM 1432 C C . PHE A 1 172 ? 5.997 -11.159 -14.642 1.00 98.88 172 PHE A C 1
ATOM 1434 O O . PHE A 1 172 ? 5.512 -11.747 -13.681 1.00 98.88 172 PHE A O 1
ATOM 1441 N N . VAL A 1 173 ? 6.271 -11.799 -15.782 1.00 98.75 173 VAL A N 1
ATOM 1442 C CA . VAL A 1 173 ? 6.071 -13.249 -15.936 1.00 98.75 173 VAL A CA 1
ATOM 1443 C C . VAL A 1 173 ? 6.957 -14.039 -14.964 1.00 98.75 173 VAL A C 1
ATOM 1445 O O . VAL A 1 173 ? 6.506 -15.036 -14.402 1.00 98.75 173 VAL A O 1
ATOM 1448 N N . LYS A 1 174 ? 8.191 -13.587 -14.694 1.00 98.81 174 LYS A N 1
ATOM 1449 C CA . LYS A 1 174 ? 9.038 -14.199 -13.652 1.00 98.81 174 LYS A CA 1
ATOM 1450 C C . LYS A 1 174 ? 8.454 -13.984 -12.260 1.00 98.81 174 LYS A C 1
ATOM 1452 O O . LYS A 1 174 ? 8.415 -14.935 -11.491 1.00 98.81 174 LYS A O 1
ATOM 1457 N N . PHE A 1 175 ? 7.982 -12.772 -11.959 1.00 98.81 175 PHE A N 1
ATOM 1458 C CA . PHE A 1 175 ? 7.287 -12.463 -10.708 1.00 98.81 175 PHE A CA 1
ATOM 1459 C C . PHE A 1 175 ? 6.082 -13.383 -10.499 1.00 98.81 175 PHE A C 1
ATOM 1461 O O . PHE A 1 175 ? 5.996 -14.021 -9.462 1.00 98.81 175 PHE A O 1
ATOM 1468 N N . TYR A 1 176 ? 5.229 -13.531 -11.515 1.00 98.56 176 TYR A N 1
ATOM 1469 C CA . TYR A 1 176 ? 4.055 -14.409 -11.520 1.00 98.56 176 TYR A CA 1
ATOM 1470 C C . TYR A 1 176 ? 4.377 -15.891 -11.285 1.00 98.56 176 TYR A C 1
ATOM 1472 O O . TYR A 1 176 ? 3.593 -16.612 -10.673 1.00 98.56 176 TYR A O 1
ATOM 1480 N N . HIS A 1 177 ? 5.508 -16.372 -11.805 1.00 98.44 177 HIS A N 1
ATOM 1481 C CA . HIS A 1 177 ? 5.937 -17.761 -11.632 1.00 98.44 177 HIS A CA 1
ATOM 1482 C C . HIS A 1 177 ? 6.743 -18.006 -10.354 1.00 98.44 177 HIS A C 1
ATOM 1484 O O . HIS A 1 177 ? 7.053 -19.160 -10.049 1.00 98.44 177 HIS A O 1
ATOM 1490 N N . ASP A 1 178 ? 7.106 -16.958 -9.618 1.00 98.44 178 ASP A N 1
ATOM 1491 C CA . ASP A 1 178 ? 7.865 -17.110 -8.391 1.00 98.44 178 ASP A CA 1
ATOM 1492 C C . ASP A 1 178 ? 6.985 -17.741 -7.293 1.00 98.44 178 ASP A C 1
ATOM 1494 O O . ASP A 1 178 ? 5.887 -17.241 -7.040 1.00 98.44 178 ASP A O 1
ATOM 1498 N N . PRO A 1 179 ? 7.456 -18.797 -6.596 1.00 97.06 179 PRO A N 1
ATOM 1499 C CA . PRO A 1 179 ? 6.665 -19.530 -5.602 1.00 97.06 179 PRO A CA 1
ATOM 1500 C C . PRO A 1 179 ? 6.275 -18.705 -4.366 1.00 97.06 179 PRO A C 1
ATOM 1502 O O . PRO A 1 179 ? 5.485 -19.169 -3.549 1.00 97.06 179 PRO A O 1
ATOM 1505 N N . TYR A 1 180 ? 6.854 -17.516 -4.187 1.00 96.88 180 TYR A N 1
ATOM 1506 C CA . TYR A 1 180 ? 6.453 -16.573 -3.145 1.00 96.88 180 TYR A CA 1
ATOM 1507 C C . TYR A 1 180 ? 5.156 -15.832 -3.490 1.00 96.88 180 TYR A C 1
ATOM 1509 O O . TYR A 1 180 ? 4.487 -15.321 -2.595 1.00 96.88 180 TYR A O 1
ATOM 1517 N N . THR A 1 181 ? 4.803 -15.746 -4.773 1.00 97.75 181 THR A N 1
ATOM 1518 C CA . THR A 1 181 ? 3.599 -15.047 -5.225 1.00 97.75 181 THR A CA 1
ATOM 1519 C C . THR A 1 181 ? 2.456 -16.024 -5.453 1.00 97.75 181 THR A C 1
ATOM 1521 O O . THR A 1 181 ? 2.661 -17.185 -5.802 1.00 97.75 181 THR A O 1
ATOM 1524 N N . LEU A 1 182 ? 1.236 -15.536 -5.248 1.00 97.94 182 LEU A N 1
ATOM 1525 C CA . LEU A 1 182 ? 0.009 -16.250 -5.566 1.00 97.94 182 LEU A CA 1
ATOM 1526 C C . LEU A 1 182 ? -0.843 -15.346 -6.445 1.00 97.94 182 LEU A C 1
ATOM 1528 O O . LEU A 1 182 ? -1.036 -14.169 -6.136 1.00 97.94 182 LEU A O 1
ATOM 1532 N N . PHE A 1 183 ? -1.368 -15.910 -7.523 1.00 98.12 183 PHE A N 1
ATOM 1533 C CA . PHE A 1 183 ? -2.368 -15.280 -8.373 1.00 98.12 183 PHE A CA 1
ATOM 1534 C C . PHE A 1 183 ? -3.669 -16.082 -8.297 1.00 98.12 183 PHE A C 1
ATOM 1536 O O . PHE A 1 183 ? -3.743 -17.120 -7.643 1.00 98.12 183 PHE A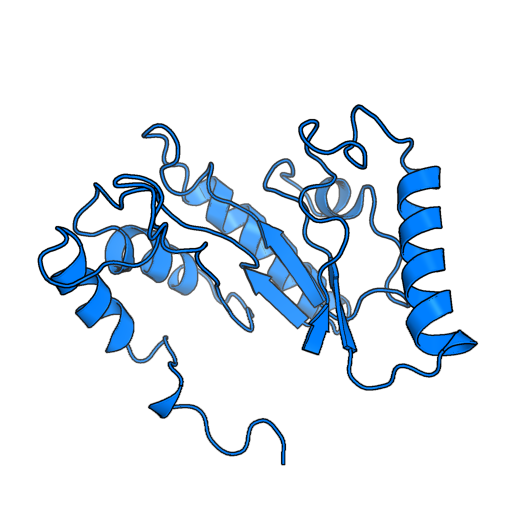 O 1
ATOM 1543 N N . GLU A 1 184 ? -4.725 -15.605 -8.959 1.00 97.12 184 GLU A N 1
ATOM 1544 C CA . GLU A 1 184 ? -6.076 -16.176 -8.844 1.00 97.12 184 GLU A CA 1
ATOM 1545 C C . GLU A 1 184 ? -6.118 -17.706 -9.006 1.00 97.12 184 GLU A C 1
ATOM 1547 O O . GLU A 1 184 ? -6.769 -18.387 -8.218 1.00 97.12 184 GLU A O 1
ATOM 1552 N N . LYS A 1 185 ? -5.369 -18.264 -9.968 1.00 96.12 185 LYS A N 1
ATOM 1553 C CA . LYS A 1 185 ? -5.330 -19.716 -10.227 1.00 96.12 185 LYS A CA 1
ATOM 1554 C C . LYS A 1 185 ? -4.775 -20.549 -9.062 1.00 96.12 185 LYS A C 1
ATOM 1556 O O . LYS A 1 185 ? -5.001 -21.758 -9.016 1.00 96.12 185 LYS A O 1
ATOM 1561 N N . ASP A 1 186 ? -3.995 -19.928 -8.182 1.00 96.31 186 ASP A N 1
ATOM 1562 C CA . ASP A 1 186 ? -3.296 -20.597 -7.087 1.00 96.31 186 ASP A CA 1
ATOM 1563 C C . ASP A 1 186 ? -4.168 -20.631 -5.822 1.00 96.31 186 ASP A C 1
ATOM 1565 O O . ASP A 1 186 ? -3.981 -21.484 -4.951 1.00 96.31 186 ASP A O 1
ATOM 1569 N N . LEU A 1 187 ? -5.158 -19.736 -5.736 1.00 94.50 187 LEU A N 1
ATOM 1570 C CA . LEU A 1 187 ? -6.069 -19.615 -4.605 1.00 94.50 187 LEU A CA 1
ATOM 1571 C C . LEU A 1 187 ? -7.112 -20.739 -4.609 1.00 94.50 187 LEU A C 1
ATOM 1573 O O . LEU A 1 187 ? -7.814 -20.974 -5.593 1.00 94.50 187 LEU A O 1
ATOM 1577 N N . LYS A 1 188 ? -7.255 -21.423 -3.470 1.00 93.44 188 LYS A N 1
ATOM 1578 C CA . LYS A 1 188 ? -8.228 -22.505 -3.276 1.00 93.44 188 LYS A CA 1
ATOM 1579 C C . LYS A 1 188 ? -9.046 -22.243 -2.023 1.00 93.44 188 LYS A C 1
ATOM 1581 O O . LYS A 1 188 ? -8.483 -21.994 -0.967 1.00 93.44 188 LYS A O 1
ATOM 1586 N N . GLU A 1 189 ? -10.369 -22.317 -2.161 1.00 92.06 189 GLU A N 1
ATOM 1587 C CA . GLU A 1 189 ? -11.318 -22.340 -1.036 1.00 92.06 189 GLU A CA 1
ATOM 1588 C C . GLU A 1 189 ? -11.236 -21.140 -0.068 1.00 92.06 189 GLU A C 1
ATOM 1590 O O . GLU A 1 189 ? -11.620 -21.253 1.086 1.00 92.06 189 GLU A O 1
ATOM 1595 N N . VAL A 1 190 ? -10.816 -19.961 -0.547 1.00 90.75 190 VAL A N 1
ATOM 1596 C CA . VAL A 1 190 ? -10.584 -18.751 0.282 1.00 90.75 190 VAL A CA 1
ATOM 1597 C C . VAL A 1 190 ? -11.837 -18.245 1.023 1.00 90.75 190 VAL A C 1
ATOM 1599 O O . VAL A 1 190 ? -11.723 -17.496 1.988 1.00 90.75 190 VAL A O 1
ATOM 1602 N N . TYR A 1 191 ? -13.033 -18.647 0.585 1.00 92.25 191 TYR A N 1
ATOM 1603 C CA . TYR A 1 191 ? -14.318 -18.207 1.146 1.00 92.25 191 TYR A CA 1
ATOM 1604 C C . TYR A 1 191 ? -15.181 -19.352 1.698 1.00 92.25 191 TYR A C 1
ATOM 1606 O O . TYR A 1 191 ? -16.384 -19.153 1.875 1.00 92.25 191 TYR A O 1
ATOM 1614 N N . LYS A 1 192 ? -14.616 -20.553 1.875 1.00 85.19 192 LYS A N 1
ATOM 1615 C CA . LYS A 1 192 ? -15.347 -21.709 2.413 1.00 85.19 192 LYS A CA 1
ATOM 1616 C C . LYS A 1 192 ? -15.225 -21.816 3.926 1.00 85.19 192 LYS A C 1
ATOM 1618 O O . LYS A 1 192 ? -14.147 -21.472 4.454 1.00 85.19 192 LYS A O 1
#